Protein AF-A0A2D6EZR9-F1 (afdb_monomer)

pLDDT: mean 86.93, std 13.28, range [31.3, 97.56]

Nearest PDB structures (foldseek):
  2f2e-assembly1_A  TM=7.290E-01  e=7.203E-02  Pseudomonas aeruginosa
  4gcv-assembly1_A  TM=7.823E-01  e=3.981E-01  Pseudomonas aeruginosa PAO1
  2yr2-assembly1_A  TM=4.778E-01  e=4.074E-02  Sulfurisphaera tokodaii
  5hli-assembly1_A  TM=5.247E-01  e=1.090E-01  Staphylococcus epidermidis
  6fi9-assembly1_A  TM=4.609E-01  e=1.341E-01  Lactococcus cremoris subsp. cremoris MG1363

Sequence (270 aa):
MVRRKKRTGKIQVRSHGKKFPTDPRLRLDKLILALNTEPKQLLTLACADKDTWRSGSDLLHEWNNLEVNWTPRTTTLNNYCIHSLMPNGLARGQSILFDGTKELVKRFKLSNEGHHYGRFAAALMLNYCVENQKSLYEIFGSSSSNNDSCAPLTRLQILELRALGITSTKQLISGLNLNIRSIWSNRLALRSSGIIKYEPKVGGKAPIVEITSSGKSFLENLISPLIQLCTGSVEDITKSTYTKFQDRPTLRKYAKEATRLYQNVSKRIK

Radius of gyration: 19.91 Å; Cα contacts (8 Å, |Δi|>4): 432; chains: 1; bounding box: 50×42×60 Å

Structure (mmCIF, N/CA/C/O backbone):
data_AF-A0A2D6EZR9-F1
#
_entry.id   AF-A0A2D6EZR9-F1
#
loop_
_atom_site.group_PDB
_atom_site.id
_atom_site.type_symbol
_atom_site.label_atom_id
_atom_site.label_alt_id
_atom_site.label_comp_id
_atom_site.label_asym_id
_atom_site.label_entity_id
_atom_site.label_seq_id
_atom_site.pdbx_PDB_ins_code
_atom_site.Cartn_x
_atom_site.Cartn_y
_atom_site.Cartn_z
_atom_site.occupancy
_atom_site.B_iso_or_equiv
_atom_site.auth_seq_id
_atom_site.auth_comp_id
_atom_site.auth_asym_id
_atom_site.auth_atom_id
_atom_site.pdbx_PDB_model_num
ATOM 1 N N . MET A 1 1 ? 10.113 -20.538 -26.799 1.00 36.38 1 MET A N 1
ATOM 2 C CA . MET A 1 1 ? 10.835 -19.483 -26.048 1.00 36.38 1 MET A CA 1
ATOM 3 C C . MET A 1 1 ? 11.192 -18.354 -27.019 1.00 36.38 1 MET A C 1
ATOM 5 O O . MET A 1 1 ? 12.152 -18.479 -27.766 1.00 36.38 1 MET A O 1
ATOM 9 N N . VAL A 1 2 ? 10.378 -17.296 -27.115 1.00 31.30 2 VAL A N 1
ATOM 10 C CA . VAL A 1 2 ? 10.628 -16.201 -28.074 1.00 31.30 2 VAL A CA 1
ATOM 11 C C . VAL A 1 2 ? 11.691 -15.270 -27.489 1.00 31.30 2 VAL A C 1
ATOM 13 O O . VAL A 1 2 ? 11.430 -14.550 -26.526 1.00 31.30 2 VAL A O 1
ATOM 16 N N . ARG A 1 3 ? 12.905 -15.286 -28.054 1.00 31.50 3 ARG A N 1
ATOM 17 C CA . ARG A 1 3 ? 13.964 -14.317 -27.732 1.00 31.50 3 ARG A CA 1
ATOM 18 C C . ARG A 1 3 ? 13.469 -12.911 -28.095 1.00 31.50 3 ARG A C 1
ATOM 20 O O . ARG A 1 3 ? 13.476 -12.531 -29.264 1.00 31.50 3 ARG A O 1
ATOM 27 N N . ARG A 1 4 ? 13.049 -12.116 -27.105 1.00 45.34 4 ARG A N 1
ATOM 28 C CA . ARG A 1 4 ? 12.843 -10.668 -27.284 1.00 45.34 4 ARG A CA 1
ATOM 29 C C . ARG A 1 4 ? 14.179 -10.058 -27.731 1.00 45.34 4 ARG A C 1
ATOM 31 O O . ARG A 1 4 ? 15.108 -9.980 -26.930 1.00 45.34 4 ARG A O 1
ATOM 38 N N . LYS A 1 5 ? 14.292 -9.647 -29.003 1.00 51.22 5 LYS A N 1
ATOM 39 C CA . LYS A 1 5 ? 15.435 -8.857 -29.500 1.00 51.22 5 LYS A CA 1
ATOM 40 C C . LYS A 1 5 ? 15.650 -7.672 -28.548 1.00 51.22 5 LYS A C 1
ATOM 42 O O . LYS A 1 5 ? 14.701 -6.935 -28.271 1.00 51.22 5 LYS A O 1
ATOM 47 N N . LYS A 1 6 ? 16.876 -7.493 -28.037 1.00 52.47 6 LYS A N 1
ATOM 48 C CA . LYS A 1 6 ? 17.265 -6.307 -27.258 1.00 52.47 6 LYS A CA 1
ATOM 49 C C . LYS A 1 6 ? 17.120 -5.083 -28.167 1.00 52.47 6 LYS A C 1
ATOM 51 O O . LYS A 1 6 ? 18.006 -4.799 -28.961 1.00 52.47 6 LYS A O 1
ATOM 56 N N . ARG A 1 7 ? 15.979 -4.396 -28.094 1.00 62.00 7 ARG A N 1
ATOM 57 C CA . ARG A 1 7 ? 15.785 -3.106 -28.762 1.00 62.00 7 ARG A CA 1
ATOM 58 C C . ARG A 1 7 ? 16.662 -2.068 -28.063 1.00 62.00 7 ARG A C 1
ATOM 60 O O . ARG A 1 7 ? 16.504 -1.851 -26.859 1.00 62.00 7 ARG A O 1
ATOM 67 N N . THR A 1 8 ? 17.576 -1.463 -28.809 1.00 68.69 8 THR A N 1
ATOM 68 C CA . THR A 1 8 ? 18.319 -0.271 -28.396 1.00 68.69 8 THR A CA 1
ATOM 69 C C . THR A 1 8 ? 17.405 0.946 -28.505 1.00 68.69 8 THR A C 1
ATOM 71 O O . THR A 1 8 ? 16.513 1.010 -29.351 1.00 68.69 8 THR A O 1
ATOM 74 N N . GLY A 1 9 ? 17.540 1.875 -27.567 1.00 77.38 9 GLY A N 1
ATOM 75 C CA . GLY A 1 9 ? 16.746 3.094 -27.540 1.00 77.38 9 GLY A CA 1
ATOM 76 C C . GLY A 1 9 ? 17.434 4.151 -26.694 1.00 77.38 9 GLY A C 1
ATOM 77 O O . GLY A 1 9 ? 18.184 3.824 -25.769 1.00 77.38 9 GLY A O 1
ATOM 78 N N . LYS A 1 10 ? 17.185 5.419 -27.011 1.00 81.44 10 LYS A N 1
ATOM 79 C CA . LYS A 1 10 ? 17.776 6.565 -26.315 1.00 81.44 10 LYS A CA 1
ATOM 80 C C . LYS A 1 10 ? 16.873 6.996 -25.162 1.00 81.44 10 LYS A C 1
ATOM 82 O O . LYS A 1 10 ? 15.658 7.126 -25.324 1.00 81.44 10 LYS A O 1
ATOM 87 N N . ILE A 1 11 ? 17.462 7.215 -23.985 1.00 86.06 11 ILE A N 1
ATOM 88 C CA . ILE A 1 11 ? 16.745 7.793 -22.841 1.00 86.06 11 ILE A CA 1
ATOM 89 C C . ILE A 1 11 ? 16.484 9.263 -23.159 1.00 86.06 11 ILE A C 1
ATOM 91 O O . ILE A 1 11 ? 17.429 10.020 -23.342 1.00 86.06 11 ILE A O 1
ATOM 95 N N . GLN A 1 12 ? 15.213 9.649 -23.201 1.00 86.56 12 GLN A N 1
ATOM 96 C CA . GLN A 1 12 ? 14.801 11.024 -23.488 1.00 86.56 12 GLN A CA 1
ATOM 97 C C . GLN A 1 12 ? 14.494 11.796 -22.205 1.00 86.56 12 GLN A C 1
ATOM 99 O O . GLN A 1 12 ? 14.837 12.963 -22.074 1.00 86.56 12 GLN A O 1
ATOM 104 N N . VAL A 1 13 ? 13.875 11.134 -21.221 1.00 84.44 13 VAL A N 1
ATOM 105 C CA . VAL A 1 13 ? 13.487 11.767 -19.953 1.00 84.44 13 VAL A CA 1
ATOM 106 C C . VAL A 1 13 ? 13.840 10.847 -18.797 1.00 84.44 13 VAL A C 1
ATOM 108 O O . VAL A 1 13 ? 13.424 9.689 -18.780 1.00 84.44 13 VAL A O 1
ATOM 111 N N . ARG A 1 14 ? 14.565 11.367 -17.804 1.00 85.00 14 ARG A N 1
ATOM 112 C CA . ARG A 1 14 ? 14.757 10.715 -16.503 1.00 85.00 14 ARG A CA 1
ATOM 113 C C . ARG A 1 14 ? 13.831 11.366 -15.483 1.00 85.00 14 ARG A C 1
ATOM 115 O O . ARG A 1 14 ? 13.764 12.585 -15.397 1.00 85.00 14 ARG A O 1
ATOM 122 N N . SER A 1 15 ? 13.126 10.558 -14.701 1.00 85.44 15 SER A N 1
ATOM 123 C CA . SER A 1 15 ? 12.304 11.023 -13.588 1.00 85.44 15 SER A CA 1
ATOM 124 C C . SER A 1 15 ? 12.689 10.261 -12.329 1.00 85.44 15 SER A C 1
ATOM 126 O O . SER A 1 15 ? 12.420 9.069 -12.178 1.00 85.44 15 SER A O 1
ATOM 128 N N . HIS A 1 16 ? 13.335 10.953 -11.399 1.00 76.69 16 HIS A N 1
ATOM 129 C CA . HIS A 1 16 ? 13.825 10.339 -10.167 1.00 76.69 16 HIS A CA 1
ATOM 130 C C . HIS A 1 16 ? 12.724 10.093 -9.119 1.00 76.69 16 HIS A C 1
ATOM 132 O O . HIS A 1 16 ? 13.019 9.509 -8.080 1.00 76.69 16 HIS A O 1
ATOM 138 N N . GLY A 1 17 ? 11.471 10.480 -9.397 1.00 82.56 17 GLY A N 1
ATOM 139 C CA . GLY A 1 17 ? 10.413 10.537 -8.386 1.00 82.56 17 GLY A CA 1
ATOM 140 C C . GLY A 1 17 ? 10.670 11.648 -7.360 1.00 82.56 17 GLY A C 1
ATOM 141 O O . GLY A 1 17 ? 11.582 12.459 -7.527 1.00 82.56 17 GLY A O 1
ATOM 142 N N . LYS A 1 18 ? 9.860 11.704 -6.298 1.00 88.62 18 LYS A N 1
ATOM 143 C CA . LYS A 1 18 ? 10.164 12.551 -5.131 1.00 88.62 18 LYS A CA 1
ATOM 144 C C . LYS A 1 18 ? 11.164 11.838 -4.218 1.00 88.62 18 LYS A C 1
ATOM 146 O O . LYS A 1 18 ? 11.231 10.613 -4.204 1.00 88.62 18 LYS A O 1
ATOM 151 N N . LYS A 1 19 ? 11.923 12.598 -3.428 1.00 92.75 19 LYS A N 1
ATOM 152 C CA . LYS A 1 19 ? 12.824 12.032 -2.416 1.00 92.75 19 LYS A CA 1
ATOM 153 C C . LYS A 1 19 ? 12.007 11.327 -1.325 1.00 92.75 19 LYS A C 1
ATOM 155 O O . LYS A 1 19 ? 11.025 11.888 -0.838 1.00 92.75 19 LYS A O 1
ATOM 160 N N . PHE A 1 20 ? 12.410 10.116 -0.948 1.00 93.75 20 PHE A N 1
ATOM 161 C CA . PHE A 1 20 ? 11.846 9.429 0.212 1.00 93.75 20 PHE A CA 1
ATOM 162 C C . PHE A 1 20 ? 12.340 10.116 1.501 1.00 93.75 20 PHE A C 1
ATOM 164 O O . PHE A 1 20 ? 13.525 10.453 1.581 1.00 93.75 20 PHE A O 1
ATOM 171 N N . PRO A 1 21 ? 11.466 10.390 2.482 1.00 94.06 21 PRO A N 1
ATOM 172 C CA . PRO A 1 21 ? 11.842 11.150 3.669 1.00 94.06 21 PRO A CA 1
ATOM 173 C C . PRO A 1 21 ? 12.781 10.369 4.599 1.00 94.06 21 PRO A C 1
ATOM 175 O O . PRO A 1 21 ? 12.824 9.137 4.606 1.00 94.06 21 PRO A O 1
ATOM 178 N N . THR A 1 22 ? 13.539 11.109 5.405 1.00 92.06 22 THR A N 1
ATOM 179 C CA . THR A 1 22 ? 14.384 10.561 6.476 1.00 92.06 22 THR A CA 1
ATOM 180 C C . THR A 1 22 ? 13.628 10.423 7.792 1.00 92.06 22 THR A C 1
ATOM 182 O O . THR A 1 22 ? 13.873 9.467 8.520 1.00 92.06 22 THR A O 1
ATOM 185 N N . ASP A 1 23 ? 12.694 11.336 8.066 1.00 94.81 23 ASP A N 1
ATOM 186 C CA . ASP A 1 23 ? 11.844 11.307 9.256 1.00 94.81 23 ASP A CA 1
ATOM 187 C C . ASP A 1 23 ? 10.954 10.042 9.288 1.00 94.81 23 ASP A C 1
ATOM 189 O O . ASP A 1 23 ? 10.231 9.792 8.314 1.00 94.81 23 ASP A O 1
ATOM 193 N N . PRO A 1 24 ? 10.976 9.239 10.374 1.00 93.50 24 PRO A N 1
ATOM 194 C CA . PRO A 1 24 ? 10.211 7.997 10.467 1.00 93.50 24 PRO A CA 1
ATOM 195 C C . PRO A 1 24 ? 8.705 8.169 10.281 1.00 93.50 24 PRO A C 1
ATOM 197 O O . PRO A 1 24 ? 8.074 7.330 9.633 1.00 93.50 24 PRO A O 1
ATOM 200 N N . ARG A 1 25 ? 8.112 9.253 10.796 1.00 93.81 25 ARG A N 1
ATOM 201 C CA . ARG A 1 25 ? 6.671 9.462 10.647 1.00 93.81 25 ARG A CA 1
ATOM 202 C C . ARG A 1 25 ? 6.314 9.752 9.196 1.00 93.81 25 ARG A C 1
ATOM 204 O O . ARG A 1 25 ? 5.413 9.124 8.643 1.00 93.81 25 ARG A O 1
ATOM 211 N N . LEU A 1 26 ? 7.062 10.638 8.546 1.00 94.81 26 LEU A N 1
ATOM 212 C CA . LEU A 1 26 ? 6.861 10.928 7.132 1.00 94.81 26 LEU A CA 1
ATOM 213 C C . LEU A 1 26 ? 7.097 9.688 6.261 1.00 94.81 26 LEU A C 1
ATOM 215 O O . LEU A 1 26 ? 6.414 9.525 5.250 1.00 94.81 26 LEU A O 1
ATOM 219 N N . ARG A 1 27 ? 8.021 8.789 6.631 1.00 95.19 27 ARG A N 1
ATOM 220 C CA . ARG A 1 27 ? 8.201 7.500 5.937 1.00 95.19 27 ARG A CA 1
ATOM 221 C C . ARG A 1 27 ? 6.942 6.644 6.010 1.00 95.19 27 ARG A C 1
ATOM 223 O O . ARG A 1 27 ? 6.507 6.157 4.966 1.00 95.19 27 ARG A O 1
ATOM 230 N N . LEU A 1 28 ? 6.345 6.504 7.196 1.00 96.00 28 LEU A N 1
ATOM 231 C CA . LEU A 1 28 ? 5.093 5.765 7.374 1.00 96.00 28 LEU A CA 1
ATOM 232 C C . LEU A 1 28 ? 3.998 6.338 6.472 1.00 96.00 28 LEU A C 1
ATOM 234 O O . LEU A 1 28 ? 3.363 5.591 5.726 1.00 96.00 28 LEU A O 1
ATOM 238 N N . ASP A 1 29 ? 3.839 7.663 6.469 1.00 95.12 29 ASP A N 1
ATOM 239 C CA . ASP A 1 29 ? 2.844 8.333 5.635 1.00 95.12 29 ASP A CA 1
ATOM 240 C C . ASP A 1 29 ? 3.064 8.018 4.145 1.00 95.12 29 ASP A C 1
ATOM 242 O O . ASP A 1 29 ? 2.125 7.667 3.426 1.00 95.12 29 ASP A O 1
ATOM 246 N N . LYS A 1 30 ? 4.316 8.076 3.662 1.00 95.25 30 LYS A N 1
ATOM 247 C CA . LYS A 1 30 ? 4.648 7.724 2.270 1.00 95.25 30 LYS A CA 1
ATOM 248 C C . LYS A 1 30 ? 4.352 6.264 1.946 1.00 95.25 30 LYS A C 1
ATOM 250 O O . LYS A 1 30 ? 3.845 5.996 0.855 1.00 95.25 30 LYS A O 1
ATOM 255 N N . LEU A 1 31 ? 4.628 5.337 2.861 1.00 96.69 31 LEU A N 1
ATOM 256 C CA . LEU A 1 31 ? 4.321 3.918 2.668 1.00 96.69 31 LEU A CA 1
ATOM 257 C C . LEU A 1 31 ? 2.812 3.682 2.589 1.00 96.69 31 LEU A C 1
ATOM 259 O O . LEU A 1 31 ? 2.355 3.033 1.650 1.00 96.69 31 LEU A O 1
ATOM 263 N N . ILE A 1 32 ? 2.033 4.264 3.503 1.00 96.19 32 ILE A N 1
ATOM 264 C CA . ILE A 1 32 ? 0.571 4.142 3.505 1.00 96.19 32 ILE A CA 1
ATOM 265 C C . ILE A 1 32 ? -0.012 4.701 2.210 1.00 96.19 32 ILE A C 1
ATOM 267 O O . ILE A 1 32 ? -0.768 4.013 1.533 1.00 96.19 32 ILE A O 1
ATOM 271 N N . LEU A 1 33 ? 0.382 5.908 1.801 1.00 94.00 33 LEU A N 1
ATOM 272 C CA . LEU A 1 33 ? -0.107 6.513 0.559 1.00 94.00 33 LEU A CA 1
ATOM 273 C C . LEU A 1 33 ? 0.233 5.691 -0.689 1.00 94.00 33 LEU A C 1
ATOM 275 O O . LEU A 1 33 ? -0.559 5.618 -1.634 1.00 94.00 33 LEU A O 1
ATOM 279 N N . ALA A 1 34 ? 1.424 5.099 -0.713 1.00 95.56 34 ALA A N 1
ATOM 280 C CA . ALA A 1 34 ? 1.904 4.352 -1.861 1.00 95.56 34 ALA A CA 1
ATOM 281 C C . ALA A 1 34 ? 1.324 2.934 -1.946 1.00 95.56 34 ALA A C 1
ATOM 283 O O . ALA A 1 34 ? 1.190 2.416 -3.053 1.00 95.56 34 ALA A O 1
ATOM 284 N N . LEU A 1 35 ? 0.985 2.318 -0.810 1.00 96.69 35 LEU A N 1
ATOM 285 C CA . LEU A 1 35 ? 0.688 0.885 -0.691 1.00 96.69 35 LEU A CA 1
ATOM 286 C C . LEU A 1 35 ? -0.694 0.590 -0.083 1.00 96.69 35 LEU A C 1
ATOM 288 O O . LEU A 1 35 ? -0.984 -0.555 0.250 1.00 96.69 35 LEU A O 1
ATOM 292 N N . ASN A 1 36 ? -1.585 1.580 0.005 1.00 94.06 36 ASN A N 1
ATOM 293 C CA . ASN A 1 36 ? -2.937 1.465 0.580 1.00 94.06 36 ASN A CA 1
ATOM 294 C C . ASN A 1 36 ? -3.893 0.460 -0.097 1.00 94.06 36 ASN A C 1
ATOM 296 O O . ASN A 1 36 ? -5.055 0.377 0.292 1.00 94.06 36 ASN A O 1
ATOM 300 N N . THR A 1 37 ? -3.455 -0.266 -1.125 1.00 95.06 37 THR A N 1
ATOM 301 C CA . THR A 1 37 ? -4.268 -1.265 -1.830 1.00 95.06 37 THR A CA 1
ATOM 302 C C . THR A 1 37 ? -3.414 -2.459 -2.225 1.00 95.06 37 THR A C 1
ATOM 304 O O . THR A 1 37 ? -2.262 -2.286 -2.635 1.00 95.06 37 THR A O 1
ATOM 307 N N . GLU A 1 38 ? -4.021 -3.635 -2.233 1.00 96.69 38 GLU A N 1
ATOM 308 C CA . GLU A 1 38 ? -3.400 -4.918 -2.555 1.00 96.69 38 GLU A CA 1
ATOM 309 C C . GLU A 1 38 ? -2.716 -4.911 -3.931 1.00 96.69 38 GLU A C 1
ATOM 311 O O . GLU A 1 38 ? -1.575 -5.364 -4.025 1.00 96.69 38 GLU A O 1
ATOM 316 N N . PRO A 1 39 ? -3.288 -4.312 -4.999 1.00 96.25 39 PRO A N 1
ATOM 317 C CA . PRO A 1 39 ? -2.586 -4.248 -6.276 1.00 96.25 39 PRO A CA 1
ATOM 318 C C . PRO A 1 39 ? -1.293 -3.432 -6.257 1.00 96.25 39 PRO A C 1
ATOM 320 O O . PRO A 1 39 ? -0.326 -3.795 -6.926 1.00 96.25 39 PRO A O 1
ATOM 323 N N . LYS A 1 40 ? -1.233 -2.353 -5.469 1.00 96.94 40 LYS A N 1
ATOM 324 C CA . LYS A 1 40 ? 0.000 -1.565 -5.307 1.00 96.94 40 LYS A CA 1
ATOM 325 C C . LYS A 1 40 ? 1.050 -2.336 -4.499 1.00 96.94 40 LYS A C 1
ATOM 327 O O . LYS A 1 40 ? 2.241 -2.245 -4.804 1.00 96.94 40 LYS A O 1
ATOM 332 N N . GLN A 1 41 ? 0.609 -3.121 -3.513 1.00 97.56 41 GLN A N 1
ATOM 333 C CA . GLN A 1 41 ? 1.472 -4.003 -2.723 1.00 97.56 41 GLN A CA 1
ATOM 334 C C . GLN A 1 41 ? 2.085 -5.093 -3.609 1.00 97.56 41 GLN A C 1
ATOM 336 O O . GLN A 1 41 ? 3.305 -5.211 -3.659 1.00 97.56 41 GLN A O 1
ATOM 341 N N . LEU A 1 42 ? 1.271 -5.811 -4.392 1.00 97.31 42 LEU A N 1
ATOM 342 C CA . LEU A 1 42 ? 1.738 -6.845 -5.326 1.00 97.31 42 LEU A CA 1
ATOM 343 C C . LEU A 1 42 ? 2.655 -6.283 -6.419 1.00 97.31 42 LEU A C 1
ATOM 345 O O . LEU A 1 42 ? 3.691 -6.879 -6.727 1.00 97.31 42 LEU A O 1
ATOM 349 N N . LEU A 1 43 ? 2.326 -5.106 -6.963 1.00 97.25 43 LEU A N 1
ATOM 350 C CA . LEU A 1 43 ? 3.190 -4.401 -7.910 1.00 97.25 43 LEU A CA 1
ATOM 351 C C . LEU A 1 43 ? 4.579 -4.150 -7.308 1.00 97.25 43 LEU A C 1
ATOM 353 O O . LEU A 1 43 ? 5.583 -4.416 -7.960 1.00 97.25 43 LEU A O 1
ATOM 357 N N . THR A 1 44 ? 4.635 -3.670 -6.066 1.00 96.94 44 THR A N 1
ATOM 358 C CA . THR A 1 44 ? 5.891 -3.336 -5.376 1.00 96.94 44 THR A CA 1
ATOM 359 C C . THR A 1 44 ? 6.669 -4.580 -4.956 1.00 96.94 44 THR A C 1
ATOM 361 O O . THR A 1 44 ? 7.893 -4.600 -5.047 1.00 96.94 44 THR A O 1
ATOM 364 N N . LEU A 1 45 ? 5.973 -5.620 -4.497 1.00 94.75 45 LEU A N 1
ATOM 365 C CA . LEU A 1 45 ? 6.580 -6.826 -3.946 1.00 94.75 45 LEU A CA 1
ATOM 366 C C . LEU A 1 45 ? 7.140 -7.755 -5.032 1.00 94.75 45 LEU A C 1
ATOM 368 O O . LEU A 1 45 ? 8.227 -8.313 -4.844 1.00 94.75 45 LEU A O 1
ATOM 372 N N . ALA A 1 46 ? 6.404 -7.910 -6.140 1.00 92.06 46 ALA A N 1
ATOM 373 C CA . ALA A 1 46 ? 6.616 -8.988 -7.105 1.00 92.06 46 ALA A CA 1
ATOM 374 C C . ALA A 1 46 ? 6.799 -8.544 -8.566 1.00 92.06 46 ALA A C 1
ATOM 376 O O . ALA A 1 46 ? 7.412 -9.273 -9.340 1.00 92.06 46 ALA A O 1
ATOM 377 N N . CYS A 1 47 ? 6.279 -7.379 -8.968 1.00 90.62 47 CYS A N 1
ATOM 378 C CA . CYS A 1 47 ? 6.302 -6.975 -10.381 1.00 90.62 47 CYS A CA 1
ATOM 379 C C . CYS A 1 47 ? 7.411 -5.964 -10.694 1.00 90.62 47 CYS A C 1
ATOM 381 O O . CYS A 1 47 ? 8.046 -6.041 -11.744 1.00 90.62 47 CYS A O 1
ATOM 383 N N . ALA A 1 48 ? 7.633 -4.992 -9.810 1.00 89.88 48 ALA A N 1
ATOM 384 C CA . ALA A 1 48 ? 8.692 -4.003 -9.936 1.00 89.88 48 ALA A CA 1
ATOM 385 C C . ALA A 1 48 ? 9.994 -4.525 -9.316 1.00 89.88 48 ALA A C 1
ATOM 387 O O . ALA A 1 48 ? 9.990 -5.157 -8.265 1.00 89.88 48 ALA A O 1
ATOM 388 N N . ASP A 1 49 ? 11.117 -4.224 -9.965 1.00 89.88 49 ASP A N 1
ATOM 389 C CA . ASP A 1 49 ? 12.449 -4.652 -9.539 1.00 89.88 49 ASP A CA 1
ATOM 390 C C . ASP A 1 49 ? 13.369 -3.437 -9.341 1.00 89.88 49 ASP A C 1
ATOM 392 O O . ASP A 1 49 ? 13.096 -2.369 -9.889 1.00 89.88 49 ASP A O 1
ATOM 396 N N . LYS A 1 50 ? 14.432 -3.561 -8.538 1.00 92.19 50 LYS A N 1
ATOM 397 C CA . LYS A 1 50 ? 15.386 -2.463 -8.273 1.00 92.19 50 LYS A CA 1
ATOM 398 C C . LYS A 1 50 ? 16.408 -2.287 -9.401 1.00 92.19 50 LYS A C 1
ATOM 400 O O . LYS A 1 50 ? 16.837 -1.161 -9.699 1.00 92.19 50 LYS A O 1
ATOM 405 N N . ASP A 1 51 ? 16.777 -3.385 -10.044 1.00 91.12 51 ASP A N 1
ATOM 406 C CA . ASP A 1 51 ? 17.911 -3.452 -10.961 1.00 91.12 51 ASP A CA 1
ATOM 407 C C . ASP A 1 51 ? 17.447 -3.427 -12.420 1.00 91.12 51 ASP A C 1
ATOM 409 O O . ASP A 1 51 ? 18.141 -2.910 -13.297 1.00 91.12 51 ASP A O 1
ATOM 413 N N . THR A 1 52 ? 16.206 -3.849 -12.668 1.00 92.88 52 THR A N 1
ATOM 414 C CA . THR A 1 52 ? 15.625 -3.939 -14.008 1.00 92.88 52 THR A CA 1
ATOM 415 C C . THR A 1 52 ? 14.574 -2.860 -14.270 1.00 92.88 52 THR A C 1
ATOM 417 O O . THR A 1 52 ? 13.551 -2.772 -13.593 1.00 92.88 52 THR A O 1
ATOM 420 N N . TRP A 1 53 ? 14.780 -2.067 -15.326 1.00 93.88 53 TRP A N 1
ATOM 421 C CA . TRP A 1 53 ? 13.769 -1.143 -15.849 1.00 93.88 53 TRP A CA 1
ATOM 422 C C . TRP A 1 53 ? 12.669 -1.893 -16.606 1.00 93.88 53 TRP A C 1
ATOM 424 O O . TRP A 1 53 ? 12.934 -2.506 -17.639 1.00 93.88 53 TRP A O 1
ATOM 434 N N . ARG A 1 54 ? 11.425 -1.771 -16.146 1.00 94.56 54 ARG A N 1
ATOM 435 C CA . ARG A 1 54 ? 10.256 -2.485 -16.672 1.00 94.56 54 ARG A CA 1
ATOM 436 C C . ARG A 1 54 ? 9.255 -1.523 -17.298 1.00 94.56 54 ARG A C 1
ATOM 438 O O . ARG A 1 54 ? 8.881 -0.527 -16.687 1.00 94.56 54 ARG A O 1
ATOM 445 N N . SER A 1 55 ? 8.822 -1.796 -18.524 1.00 94.44 55 SER A N 1
ATOM 446 C CA . SER A 1 55 ? 7.667 -1.111 -19.117 1.00 94.44 55 SER A CA 1
ATOM 447 C C . SER A 1 55 ? 6.364 -1.581 -18.469 1.00 94.44 55 SER A C 1
ATOM 449 O O . SER A 1 55 ? 6.331 -2.620 -17.812 1.00 94.44 55 SER A O 1
ATOM 451 N N . GLY A 1 56 ? 5.261 -0.873 -18.705 1.00 93.69 56 GLY A N 1
ATOM 452 C CA . GLY A 1 56 ? 3.947 -1.326 -18.245 1.00 93.69 56 GLY A CA 1
ATOM 453 C C . GLY A 1 56 ? 3.562 -2.729 -18.746 1.00 93.69 56 GLY A C 1
ATOM 454 O O . GLY A 1 56 ? 2.907 -3.479 -18.026 1.00 93.69 56 GLY A O 1
ATOM 455 N N . SER A 1 57 ? 3.999 -3.118 -19.948 1.00 94.19 57 SER A N 1
ATOM 456 C CA . SER A 1 57 ? 3.801 -4.477 -20.473 1.00 94.19 57 SER A CA 1
ATOM 457 C C . SER A 1 57 ? 4.664 -5.514 -19.750 1.00 94.19 57 SER A C 1
ATOM 459 O O . SER A 1 57 ? 4.223 -6.644 -19.568 1.00 94.19 57 SER A O 1
ATOM 461 N N . ASP A 1 58 ? 5.870 -5.144 -19.311 1.00 95.88 58 ASP A N 1
ATOM 462 C CA . ASP A 1 58 ? 6.725 -6.026 -18.505 1.00 95.88 58 ASP A CA 1
ATOM 463 C C . ASP A 1 58 ? 6.148 -6.216 -17.100 1.00 95.88 58 ASP A C 1
ATOM 465 O O . ASP A 1 58 ? 6.148 -7.327 -16.583 1.00 95.88 58 ASP A O 1
ATOM 469 N N . LEU A 1 59 ? 5.607 -5.150 -16.502 1.00 96.81 59 LEU A N 1
ATOM 470 C CA . LEU A 1 59 ? 4.907 -5.225 -15.217 1.00 96.81 59 LEU A CA 1
ATOM 471 C C . LEU A 1 59 ? 3.657 -6.109 -15.313 1.00 96.81 59 LEU A C 1
ATOM 473 O O . LEU A 1 59 ? 3.414 -6.918 -14.425 1.00 96.81 59 LEU A O 1
ATOM 477 N N . LEU A 1 60 ? 2.890 -5.990 -16.403 1.00 96.00 60 LEU A N 1
ATOM 478 C CA . LEU A 1 60 ? 1.729 -6.846 -16.655 1.00 96.00 60 LEU A CA 1
ATOM 479 C C . LEU A 1 60 ? 2.127 -8.314 -16.851 1.00 96.00 60 LEU A C 1
ATOM 481 O O . LEU A 1 60 ? 1.423 -9.208 -16.394 1.00 96.00 60 LEU A O 1
ATOM 485 N N . HIS A 1 61 ? 3.256 -8.572 -17.514 1.00 96.06 61 HIS A N 1
ATOM 486 C CA . HIS A 1 61 ? 3.769 -9.929 -17.662 1.00 96.06 61 HIS A CA 1
ATOM 487 C C . HIS A 1 61 ? 4.088 -10.564 -16.301 1.00 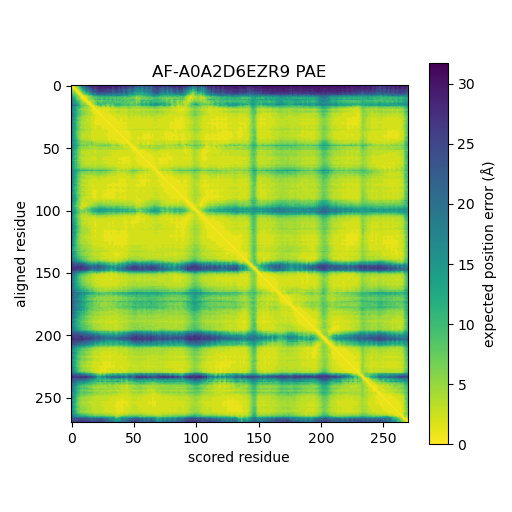96.06 61 HIS A C 1
ATOM 489 O O . HIS A 1 61 ? 3.623 -11.668 -16.034 1.00 96.06 61 HIS A O 1
ATOM 495 N N . GLU A 1 62 ? 4.798 -9.853 -15.417 1.00 95.38 62 GLU A N 1
ATOM 496 C CA . GLU A 1 62 ? 5.058 -10.358 -14.059 1.00 95.38 62 GLU A CA 1
ATOM 497 C C . GLU A 1 62 ? 3.782 -10.528 -13.242 1.00 95.38 62 GLU A C 1
ATOM 499 O O . GLU A 1 62 ? 3.640 -11.513 -12.523 1.00 95.38 62 GLU A O 1
ATOM 504 N N . TRP A 1 63 ? 2.825 -9.612 -13.395 1.00 95.62 63 TRP A N 1
ATOM 505 C CA . TRP A 1 63 ? 1.520 -9.743 -12.761 1.00 95.62 63 TRP A CA 1
ATOM 506 C C . TRP A 1 63 ? 0.825 -11.046 -13.172 1.00 95.62 63 TRP A C 1
ATOM 508 O O . TRP A 1 63 ? 0.318 -11.778 -12.327 1.00 95.62 63 TRP A O 1
ATOM 518 N N . ASN A 1 64 ? 0.831 -11.372 -14.465 1.00 94.75 64 ASN A N 1
ATOM 519 C CA . ASN A 1 64 ? 0.223 -12.603 -14.967 1.00 94.75 64 ASN A CA 1
ATOM 520 C C . ASN A 1 64 ? 0.945 -13.863 -14.456 1.00 94.75 64 ASN A C 1
ATOM 522 O O . ASN A 1 64 ? 0.295 -14.882 -14.235 1.00 94.75 64 ASN A O 1
ATOM 526 N N . ASN A 1 65 ? 2.252 -13.786 -14.178 1.00 94.25 65 ASN A N 1
ATOM 527 C CA . ASN A 1 65 ? 3.019 -14.886 -13.577 1.00 94.25 65 ASN A CA 1
ATOM 528 C C . ASN A 1 65 ? 2.612 -15.192 -12.115 1.00 94.25 65 ASN A C 1
ATOM 530 O O . ASN A 1 65 ? 2.990 -16.245 -11.582 1.00 94.25 65 ASN A O 1
ATOM 534 N N . LEU A 1 66 ? 1.839 -14.301 -11.474 1.00 93.94 66 LEU A N 1
ATOM 535 C CA . LEU A 1 66 ? 1.207 -14.538 -10.170 1.00 93.94 66 LEU A CA 1
ATOM 536 C C . LEU A 1 66 ? -0.026 -15.451 -10.260 1.00 93.94 66 LEU A C 1
ATOM 538 O O . LEU A 1 66 ? -0.506 -15.901 -9.222 1.00 93.94 66 LEU A O 1
ATOM 542 N N . GLU A 1 67 ? -0.529 -15.730 -11.470 1.00 93.25 67 GLU A N 1
ATOM 543 C CA . GLU A 1 67 ? -1.666 -16.632 -11.720 1.00 93.25 67 GLU A CA 1
ATOM 544 C C . GLU A 1 67 ? -2.935 -16.231 -10.945 1.00 93.25 67 GLU A C 1
ATOM 546 O O . GLU A 1 67 ? -3.669 -17.070 -10.423 1.00 93.25 67 GLU A O 1
ATOM 551 N N . VAL A 1 68 ? -3.185 -14.926 -10.830 1.00 91.38 68 VAL A N 1
ATOM 552 C CA . VAL A 1 68 ? -4.369 -14.377 -10.158 1.00 91.38 68 VAL A CA 1
ATOM 553 C C . VAL A 1 68 ? -5.553 -14.251 -11.120 1.00 91.38 68 VAL A C 1
ATOM 555 O O . VAL A 1 68 ? -5.381 -13.945 -12.296 1.00 91.38 68 VAL A O 1
ATOM 558 N N . ASN A 1 69 ? -6.778 -14.394 -10.606 1.00 85.06 69 ASN A N 1
ATOM 559 C CA . ASN A 1 69 ? -8.017 -14.327 -11.403 1.00 85.06 69 ASN A CA 1
ATOM 560 C C . ASN A 1 69 ? -8.419 -12.895 -11.813 1.00 85.06 69 ASN A C 1
ATOM 562 O O . ASN A 1 69 ? -9.501 -12.668 -12.358 1.00 85.06 69 ASN A O 1
ATOM 566 N N . TRP A 1 70 ? -7.576 -11.905 -11.519 1.00 91.00 70 TRP A N 1
ATOM 567 C CA . TRP A 1 70 ? -7.805 -10.510 -11.857 1.00 91.00 70 TRP A CA 1
ATOM 568 C C . TRP A 1 70 ? -6.568 -9.885 -12.480 1.00 91.00 70 TRP A C 1
ATOM 570 O O . TRP A 1 70 ? -5.503 -9.836 -11.865 1.00 91.00 70 TRP A O 1
ATOM 580 N N . THR A 1 71 ? -6.744 -9.324 -13.671 1.00 89.88 71 THR A N 1
ATOM 581 C CA . THR A 1 71 ? -5.659 -8.713 -14.433 1.00 89.88 71 THR A CA 1
ATOM 582 C C . THR A 1 71 ? -5.917 -7.213 -14.597 1.00 89.88 71 THR A C 1
ATOM 584 O O . THR A 1 71 ? -6.899 -6.827 -15.242 1.00 89.88 71 THR A O 1
ATOM 587 N N . PRO A 1 72 ? -5.069 -6.333 -14.031 1.00 91.62 72 PRO A N 1
ATOM 588 C CA . PRO A 1 72 ? -5.152 -4.902 -14.271 1.00 91.62 72 PRO A CA 1
ATOM 589 C C . PRO A 1 72 ? -4.742 -4.579 -15.709 1.00 91.62 72 PRO A C 1
ATOM 591 O O . PRO A 1 72 ? -3.975 -5.299 -16.348 1.00 91.62 72 PRO A O 1
ATOM 594 N N . ARG A 1 73 ? -5.201 -3.436 -16.220 1.00 93.00 73 ARG A N 1
ATOM 595 C CA . ARG A 1 73 ? -4.704 -2.916 -17.499 1.00 93.00 73 ARG A CA 1
ATOM 596 C C . ARG A 1 73 ? -3.275 -2.398 -17.325 1.00 93.00 73 ARG A C 1
ATOM 598 O O . ARG A 1 73 ? -2.914 -1.884 -16.266 1.00 93.00 73 ARG A O 1
ATOM 605 N N . THR A 1 74 ? -2.488 -2.416 -18.400 1.00 93.12 74 THR A N 1
ATOM 606 C CA . THR A 1 74 ? -1.154 -1.791 -18.426 1.00 93.12 74 THR A CA 1
ATOM 607 C C . THR A 1 74 ? -1.186 -0.323 -17.985 1.00 93.12 74 THR A C 1
ATOM 609 O O . THR A 1 74 ? -0.308 0.127 -17.252 1.00 93.12 74 THR A O 1
ATOM 612 N N . THR A 1 75 ? -2.224 0.420 -18.376 1.00 92.69 75 THR A N 1
ATOM 613 C CA . THR A 1 75 ? -2.427 1.813 -17.954 1.00 92.69 75 THR A CA 1
ATOM 614 C C . THR A 1 75 ? -2.627 1.941 -16.445 1.00 92.69 75 THR A C 1
ATOM 616 O O . THR A 1 75 ? -2.082 2.858 -15.841 1.00 92.69 75 THR A O 1
ATOM 619 N N . THR A 1 76 ? -3.324 0.997 -15.808 1.00 93.00 76 THR A N 1
ATOM 620 C CA . THR A 1 76 ? -3.504 0.960 -14.350 1.00 93.00 76 THR A CA 1
ATOM 621 C C . THR A 1 76 ? -2.171 0.779 -13.625 1.00 93.00 76 THR A C 1
ATOM 623 O O . THR A 1 76 ? -1.879 1.531 -12.699 1.00 93.00 76 THR A O 1
ATOM 626 N N . LEU A 1 77 ? -1.332 -0.162 -14.072 1.00 94.94 77 LEU A N 1
ATOM 627 C CA . LEU A 1 77 ? -0.006 -0.385 -13.481 1.00 94.94 77 LEU A CA 1
ATOM 628 C C . LEU A 1 77 ? 0.905 0.838 -13.654 1.00 94.94 77 LEU A C 1
ATOM 630 O O . LEU A 1 77 ? 1.532 1.281 -12.692 1.00 94.94 77 LEU A O 1
ATOM 634 N N . ASN A 1 78 ? 0.909 1.444 -14.847 1.00 94.12 78 ASN A N 1
ATOM 635 C CA . ASN A 1 78 ? 1.615 2.704 -15.086 1.00 94.12 78 ASN A CA 1
ATOM 636 C C . ASN A 1 78 ? 1.127 3.806 -14.136 1.00 94.12 78 ASN A C 1
ATOM 638 O O . ASN A 1 78 ? 1.941 4.531 -13.567 1.00 94.12 78 ASN A O 1
ATOM 642 N N . ASN A 1 79 ? -0.187 3.916 -13.932 1.00 93.94 79 ASN A N 1
ATOM 643 C CA . ASN A 1 79 ? -0.775 4.913 -13.045 1.00 93.94 79 ASN A CA 1
ATOM 644 C C . ASN A 1 79 ? -0.387 4.680 -11.581 1.00 93.94 79 ASN A C 1
ATOM 646 O O . ASN A 1 79 ? -0.106 5.647 -10.878 1.00 93.94 79 ASN A O 1
ATOM 650 N N . TYR A 1 80 ? -0.294 3.432 -11.116 1.00 95.31 80 TYR A N 1
ATOM 651 C CA . TYR A 1 80 ? 0.238 3.146 -9.780 1.00 95.31 80 TYR A CA 1
ATOM 652 C C . TYR A 1 80 ? 1.694 3.595 -9.639 1.00 95.31 80 TYR A C 1
ATOM 654 O O . TYR A 1 80 ? 2.045 4.219 -8.636 1.00 95.31 80 TYR A O 1
ATOM 662 N N . CYS A 1 81 ? 2.536 3.367 -10.650 1.00 95.81 81 CYS A N 1
ATOM 663 C CA . CYS A 1 81 ? 3.903 3.883 -10.634 1.00 95.81 81 CYS A CA 1
ATOM 664 C C . CYS A 1 81 ? 3.932 5.420 -10.608 1.00 95.81 81 CYS A C 1
ATOM 666 O O . CYS A 1 81 ? 4.577 6.001 -9.738 1.00 95.81 81 CYS A O 1
ATOM 668 N N . ILE A 1 82 ? 3.210 6.078 -11.519 1.00 93.88 82 ILE A N 1
ATOM 669 C CA . ILE A 1 82 ? 3.262 7.534 -11.732 1.00 93.88 82 ILE A CA 1
ATOM 670 C C . ILE A 1 82 ? 2.612 8.315 -10.587 1.00 93.88 82 ILE A C 1
ATOM 672 O O . ILE A 1 82 ? 3.143 9.342 -10.177 1.00 93.88 82 ILE A O 1
ATOM 676 N N . HIS A 1 83 ? 1.474 7.848 -10.075 1.00 92.69 83 HIS A N 1
ATOM 677 C CA . HIS A 1 83 ? 0.648 8.599 -9.126 1.00 92.69 83 HIS A CA 1
ATOM 678 C C . HIS A 1 83 ? 0.743 8.083 -7.689 1.00 92.69 83 HIS A C 1
ATOM 680 O O . HIS A 1 83 ? 0.205 8.713 -6.784 1.00 92.69 83 HIS A O 1
ATOM 686 N N . SER A 1 84 ? 1.397 6.944 -7.442 1.00 93.88 84 SER A N 1
ATOM 687 C CA . SER A 1 84 ? 1.566 6.411 -6.083 1.00 93.88 84 SER A CA 1
ATOM 688 C C . SER A 1 84 ? 3.022 6.120 -5.748 1.00 93.88 84 SER A C 1
ATOM 690 O O . SER A 1 84 ? 3.544 6.722 -4.818 1.00 93.88 84 SER A O 1
ATOM 692 N N . LEU A 1 85 ? 3.725 5.270 -6.495 1.00 96.31 85 LEU A N 1
ATOM 693 C CA . LEU A 1 85 ? 5.079 4.868 -6.092 1.00 96.31 85 LEU A CA 1
ATOM 694 C C . LEU A 1 85 ? 6.112 5.992 -6.279 1.00 96.31 85 LEU A C 1
ATOM 696 O O . LEU A 1 85 ? 6.875 6.284 -5.361 1.00 96.31 85 LEU A O 1
ATOM 700 N N . MET A 1 86 ? 6.129 6.663 -7.436 1.00 95.56 86 MET A N 1
ATOM 701 C CA . MET A 1 86 ? 7.097 7.730 -7.731 1.00 95.56 86 MET A CA 1
ATOM 702 C C . MET A 1 86 ? 6.908 8.990 -6.865 1.00 95.56 86 MET A C 1
ATOM 704 O O . MET A 1 86 ? 7.905 9.488 -6.336 1.00 95.56 86 MET A O 1
ATOM 708 N N . PRO A 1 87 ? 5.684 9.522 -6.653 1.00 94.62 87 PRO A N 1
ATOM 709 C CA . PRO A 1 87 ? 5.487 10.705 -5.811 1.00 94.62 87 PRO A CA 1
ATOM 710 C C . PRO A 1 87 ? 5.773 10.448 -4.331 1.00 94.62 87 PRO A C 1
ATOM 712 O O . PRO A 1 87 ? 6.000 11.393 -3.581 1.00 94.62 87 PRO A O 1
ATOM 715 N N . ASN A 1 88 ? 5.775 9.182 -3.912 1.00 95.25 88 ASN A N 1
ATOM 716 C CA . ASN A 1 88 ? 6.122 8.772 -2.558 1.00 95.25 88 ASN A CA 1
ATOM 717 C C . ASN A 1 88 ? 7.547 8.205 -2.460 1.00 95.25 88 ASN A C 1
ATOM 719 O O . ASN A 1 88 ? 7.889 7.631 -1.438 1.00 95.25 88 ASN A O 1
ATOM 723 N N . GLY A 1 89 ? 8.381 8.362 -3.496 1.00 95.44 89 GLY A N 1
ATOM 724 C CA . GLY A 1 89 ? 9.808 8.024 -3.469 1.00 95.44 89 GLY A CA 1
ATOM 725 C C . GLY A 1 89 ? 10.154 6.536 -3.486 1.00 95.44 89 GLY A C 1
ATOM 726 O O . GLY A 1 89 ? 11.308 6.183 -3.258 1.00 95.44 89 GLY A O 1
ATOM 727 N N . LEU A 1 90 ? 9.194 5.660 -3.794 1.00 96.94 90 LEU A N 1
ATOM 728 C CA . LEU A 1 90 ? 9.396 4.207 -3.858 1.00 96.94 90 LEU A CA 1
ATOM 729 C C . LEU A 1 90 ? 9.784 3.706 -5.259 1.00 96.94 90 LEU A C 1
ATOM 731 O O . LEU A 1 90 ? 10.238 2.575 -5.417 1.00 96.94 90 LEU A O 1
ATOM 735 N N . ALA A 1 91 ? 9.615 4.524 -6.297 1.00 97.00 91 ALA A N 1
ATOM 736 C CA . ALA A 1 91 ? 9.960 4.150 -7.665 1.00 97.00 91 ALA A CA 1
ATOM 737 C C . ALA A 1 91 ? 10.606 5.301 -8.432 1.00 97.00 91 ALA A C 1
ATOM 739 O O . ALA A 1 91 ? 10.428 6.476 -8.112 1.00 97.00 91 ALA A O 1
ATOM 740 N N . ARG A 1 92 ? 11.331 4.937 -9.488 1.00 95.75 92 ARG A N 1
ATOM 741 C CA . ARG A 1 92 ? 11.915 5.843 -10.478 1.00 95.75 92 ARG A CA 1
ATOM 742 C C . ARG A 1 92 ? 11.317 5.537 -11.844 1.00 95.75 92 ARG A C 1
ATOM 744 O O . ARG A 1 92 ? 10.956 4.395 -12.125 1.00 95.75 92 ARG A O 1
ATOM 751 N N . GLY A 1 93 ? 11.235 6.556 -12.689 1.00 94.31 93 GLY A N 1
ATOM 752 C CA . GLY A 1 93 ? 10.729 6.470 -14.052 1.00 94.31 93 GLY A CA 1
ATOM 753 C C . GLY A 1 93 ? 11.760 6.946 -15.072 1.00 94.31 93 GLY A C 1
ATOM 754 O O . GLY A 1 93 ? 12.595 7.802 -14.790 1.00 94.31 93 GLY A O 1
ATOM 755 N N . GLN A 1 94 ? 11.685 6.421 -16.285 1.00 94.00 94 GLN A N 1
ATOM 756 C CA . GLN A 1 94 ? 12.362 6.993 -17.444 1.00 94.00 94 GLN A CA 1
ATOM 757 C C . GLN A 1 94 ? 11.528 6.772 -18.703 1.00 94.00 94 GLN A C 1
ATOM 759 O O . GLN A 1 94 ? 10.789 5.793 -18.792 1.00 94.00 94 GLN A O 1
ATOM 764 N N . SER A 1 95 ? 11.665 7.660 -19.679 1.00 91.69 95 SER A N 1
ATOM 765 C CA . SER A 1 95 ? 11.055 7.508 -21.000 1.00 91.69 95 SER A CA 1
ATOM 766 C C . SER A 1 95 ? 12.145 7.206 -22.017 1.00 91.69 95 SER A C 1
ATOM 768 O O . SER A 1 95 ? 13.132 7.941 -22.107 1.00 91.69 95 SER A O 1
ATOM 770 N N . ILE A 1 96 ? 11.974 6.114 -22.757 1.00 89.38 96 ILE A N 1
ATOM 771 C CA . ILE A 1 96 ? 12.904 5.663 -23.794 1.00 89.38 96 ILE A CA 1
ATOM 772 C C . ILE A 1 96 ? 12.221 5.804 -25.149 1.00 89.38 96 ILE A C 1
ATOM 774 O O . ILE A 1 96 ? 11.096 5.334 -25.318 1.00 89.38 96 ILE A O 1
ATOM 778 N N . LEU A 1 97 ? 12.918 6.413 -26.105 1.00 88.19 97 LEU A N 1
ATOM 779 C CA . LEU A 1 97 ? 12.553 6.371 -27.516 1.00 88.19 97 LEU A CA 1
ATOM 780 C C . LEU A 1 97 ? 13.330 5.229 -28.173 1.00 88.19 97 LEU A C 1
ATOM 782 O O . LEU A 1 97 ? 14.563 5.241 -28.149 1.00 88.19 97 LEU A O 1
ATOM 786 N N . PHE A 1 98 ? 12.633 4.228 -28.707 1.00 84.88 98 PHE A N 1
ATOM 787 C CA . PHE A 1 98 ? 13.288 3.137 -29.430 1.00 84.88 98 PHE A CA 1
ATOM 788 C C . PHE A 1 98 ? 13.595 3.543 -30.864 1.00 84.88 98 PHE A C 1
ATOM 790 O O . PHE A 1 98 ? 12.812 4.261 -31.492 1.00 84.88 98 PHE A O 1
ATOM 797 N N . ASP A 1 99 ? 14.707 3.032 -31.384 1.00 80.69 99 ASP A N 1
ATOM 798 C CA . ASP A 1 99 ? 15.107 3.267 -32.766 1.00 80.69 99 ASP A CA 1
ATOM 799 C C . ASP A 1 99 ? 13.993 2.792 -33.720 1.00 80.69 99 ASP A C 1
ATOM 801 O O . ASP A 1 99 ? 13.446 1.696 -33.568 1.00 80.69 99 ASP A O 1
ATOM 805 N N . GLY A 1 100 ? 13.606 3.649 -34.670 1.00 79.31 100 GLY A N 1
ATOM 806 C CA . GLY A 1 100 ? 12.519 3.371 -35.618 1.00 79.31 100 GLY A CA 1
ATOM 807 C C . GLY A 1 100 ? 11.098 3.549 -35.066 1.00 79.31 100 GLY A C 1
ATOM 808 O O . GLY A 1 100 ? 10.138 3.202 -35.748 1.00 79.31 100 GLY A O 1
ATOM 809 N N . THR A 1 101 ? 10.932 4.096 -33.856 1.00 81.88 101 THR A N 1
ATOM 810 C CA . THR A 1 101 ? 9.616 4.439 -33.289 1.00 81.88 101 THR A CA 1
ATOM 811 C C . THR A 1 101 ? 9.502 5.936 -33.019 1.00 81.88 101 THR A C 1
ATOM 813 O O . THR A 1 101 ? 10.497 6.595 -32.728 1.00 81.88 101 THR A O 1
ATOM 816 N N . LYS A 1 102 ? 8.280 6.477 -33.096 1.00 81.50 102 LYS A N 1
ATOM 817 C CA . LYS A 1 102 ? 7.972 7.859 -32.678 1.00 81.50 102 LYS A CA 1
ATOM 818 C C . LYS A 1 102 ? 7.454 7.940 -31.237 1.00 81.50 102 LYS A C 1
ATOM 820 O O . LYS A 1 102 ? 7.315 9.030 -30.693 1.00 81.50 102 LYS A O 1
ATOM 825 N N . GLU A 1 103 ? 7.160 6.798 -30.617 1.00 83.31 103 GLU A N 1
ATOM 826 C CA . GLU A 1 103 ? 6.508 6.736 -29.311 1.00 83.31 103 GLU A CA 1
ATOM 827 C C . GLU A 1 103 ? 7.507 6.585 -28.162 1.00 83.31 103 GLU A C 1
ATOM 829 O O . GLU A 1 103 ? 8.392 5.726 -28.168 1.00 83.31 103 GLU A O 1
ATOM 834 N N . LEU A 1 104 ? 7.312 7.397 -27.123 1.00 87.25 104 LEU A N 1
ATOM 835 C CA . LEU A 1 104 ? 8.047 7.282 -25.871 1.00 87.25 104 LEU A CA 1
ATOM 836 C C . LEU A 1 104 ? 7.469 6.161 -25.010 1.00 87.25 104 LEU A C 1
ATOM 838 O O . LEU A 1 104 ? 6.327 6.225 -24.554 1.00 87.25 104 LEU A O 1
ATOM 842 N N . VAL A 1 105 ? 8.300 5.175 -24.689 1.00 89.31 105 VAL A N 1
ATOM 843 C CA . VAL A 1 105 ? 7.927 4.095 -23.777 1.00 89.31 105 VAL A CA 1
ATOM 844 C C . VAL A 1 105 ? 8.397 4.428 -22.369 1.00 89.31 105 VAL A C 1
ATOM 846 O O . VAL A 1 105 ? 9.598 4.519 -22.096 1.00 89.31 105 VAL A O 1
ATOM 849 N N . LYS A 1 106 ? 7.439 4.566 -21.448 1.00 93.12 106 LYS A N 1
ATOM 850 C CA . LYS A 1 106 ? 7.720 4.724 -20.017 1.00 93.12 106 LYS A CA 1
ATOM 851 C C . LYS A 1 106 ? 8.194 3.401 -19.421 1.00 93.12 106 LYS A C 1
ATOM 853 O O . LYS A 1 106 ? 7.579 2.353 -19.631 1.00 93.12 106 LYS A O 1
ATOM 858 N N . ARG A 1 107 ? 9.274 3.462 -18.649 1.00 94.56 107 ARG A N 1
ATOM 859 C CA . ARG A 1 107 ? 9.810 2.357 -17.858 1.00 94.56 107 ARG A CA 1
ATOM 860 C C . ARG A 1 107 ? 9.990 2.772 -16.410 1.00 94.56 107 ARG A C 1
ATOM 862 O O . ARG A 1 107 ? 10.338 3.915 -16.127 1.00 94.56 107 ARG A O 1
ATOM 869 N N . PHE A 1 108 ? 9.811 1.814 -15.516 1.00 96.50 108 PHE A N 1
ATOM 870 C CA . PHE A 1 108 ? 9.839 2.002 -14.078 1.00 96.50 108 PHE A CA 1
ATOM 871 C C . PHE A 1 108 ? 10.750 0.977 -13.422 1.00 96.50 108 PHE A C 1
ATOM 873 O O . PHE A 1 108 ? 10.918 -0.132 -13.926 1.00 96.50 108 PHE A O 1
ATOM 880 N N . LYS A 1 109 ? 11.323 1.353 -12.288 1.00 96.25 109 LYS A N 1
ATOM 881 C CA . LYS A 1 109 ? 12.006 0.438 -11.376 1.00 96.25 109 LYS A CA 1
ATOM 882 C C . LYS A 1 109 ? 11.870 0.947 -9.947 1.00 96.25 109 LYS A C 1
ATOM 884 O O . LYS A 1 109 ? 11.574 2.129 -9.749 1.00 96.25 109 LYS A O 1
ATOM 889 N N . LEU A 1 110 ? 12.084 0.091 -8.958 1.00 97.00 110 LEU A N 1
ATOM 890 C CA . LEU A 1 110 ? 12.099 0.516 -7.561 1.00 97.00 110 LEU A CA 1
ATOM 891 C C . LEU A 1 110 ? 13.288 1.449 -7.294 1.00 97.00 110 LEU A C 1
ATOM 893 O O . LEU A 1 110 ? 14.367 1.307 -7.876 1.00 97.00 110 LEU A O 1
ATOM 897 N N . SER A 1 111 ? 13.087 2.425 -6.410 1.00 96.06 111 SER A N 1
ATOM 898 C CA . SER A 1 111 ? 14.197 3.161 -5.798 1.00 96.06 111 SER A CA 1
ATOM 899 C C . SER A 1 111 ? 14.920 2.275 -4.772 1.00 96.06 111 SER A C 1
ATOM 901 O O . SER A 1 111 ? 14.483 1.159 -4.475 1.00 96.06 111 SER A O 1
ATOM 903 N N . ASN A 1 112 ? 16.026 2.765 -4.201 1.00 93.75 112 ASN A N 1
ATOM 904 C CA . ASN A 1 112 ? 16.691 2.059 -3.102 1.00 93.75 112 ASN A CA 1
ATOM 905 C C . ASN A 1 112 ? 15.732 1.889 -1.919 1.00 93.75 112 ASN A C 1
ATOM 907 O O . ASN A 1 112 ? 15.675 0.822 -1.317 1.00 93.75 112 ASN A O 1
ATOM 911 N N . GLU A 1 113 ? 14.942 2.919 -1.647 1.00 94.31 113 GLU A N 1
ATOM 912 C CA . GLU A 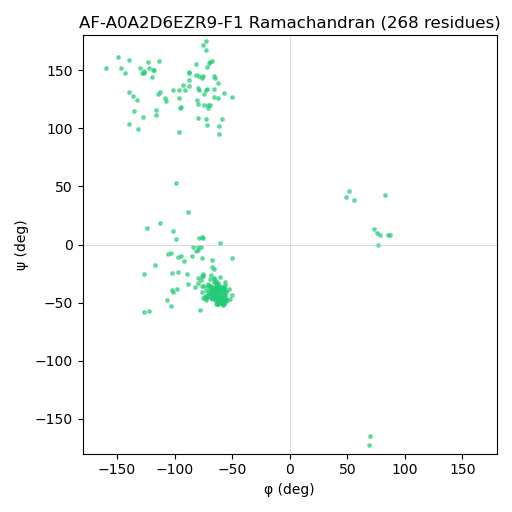1 113 ? 13.971 2.999 -0.568 1.00 94.31 113 GLU A CA 1
ATOM 913 C C . GLU A 1 113 ? 12.708 2.192 -0.882 1.00 94.31 113 GLU A C 1
ATOM 915 O O . GLU A 1 113 ? 12.167 1.528 -0.008 1.00 94.31 113 GLU A O 1
ATOM 920 N N . GLY A 1 114 ? 12.276 2.142 -2.144 1.00 95.06 114 GLY A N 1
ATOM 921 C CA . GLY A 1 114 ? 11.239 1.210 -2.590 1.00 95.06 114 GLY A CA 1
ATOM 922 C C . GLY A 1 114 ? 11.634 -0.244 -2.374 1.00 95.06 114 GLY A C 1
ATOM 923 O O . GLY A 1 114 ? 10.812 -1.055 -1.957 1.00 95.06 114 GLY A O 1
ATOM 924 N N . HIS A 1 115 ? 12.906 -0.565 -2.601 1.00 92.94 115 HIS A N 1
ATOM 925 C CA . HIS A 1 115 ? 13.436 -1.895 -2.340 1.00 92.94 115 HIS A CA 1
ATOM 926 C C . HIS A 1 115 ? 13.567 -2.198 -0.836 1.00 92.94 115 HIS A C 1
ATOM 928 O O . HIS A 1 115 ? 13.151 -3.272 -0.416 1.00 92.94 115 HIS A O 1
ATOM 934 N N . HIS A 1 116 ? 14.098 -1.266 -0.033 1.00 90.31 116 HIS A N 1
ATOM 935 C CA . HIS A 1 116 ? 14.370 -1.479 1.401 1.00 90.31 116 HIS A CA 1
ATOM 936 C C . HIS A 1 116 ? 13.159 -1.280 2.318 1.00 90.31 116 HIS 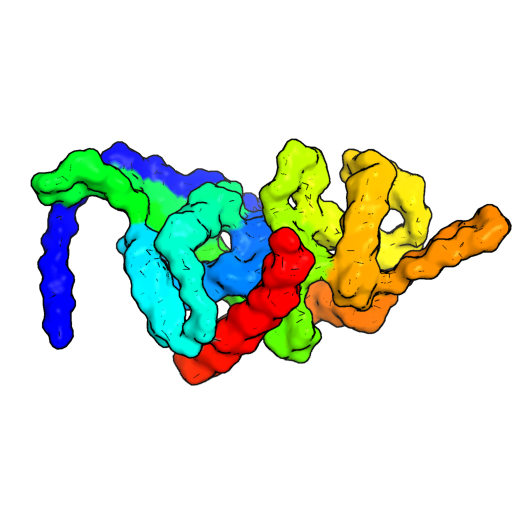A C 1
ATOM 938 O O . HIS A 1 116 ? 13.017 -1.998 3.295 1.00 90.31 116 HIS A O 1
ATOM 944 N N . TYR A 1 117 ? 12.281 -0.324 2.026 1.00 93.12 117 TYR A N 1
ATOM 945 C CA . TYR A 1 117 ? 11.082 -0.049 2.823 1.00 93.12 117 TYR A CA 1
ATOM 946 C C . TYR A 1 117 ? 9.829 -0.531 2.101 1.00 93.12 117 TYR A C 1
ATOM 948 O O . TYR A 1 117 ? 9.004 -1.231 2.681 1.00 93.12 117 TYR A O 1
ATOM 956 N N . GLY A 1 118 ? 9.695 -0.197 0.814 1.00 95.31 118 GLY A N 1
ATOM 957 C CA . GLY A 1 118 ? 8.482 -0.479 0.044 1.00 95.31 118 GLY A CA 1
ATOM 958 C C . GLY A 1 118 ? 8.129 -1.967 -0.025 1.00 95.31 118 GLY A C 1
ATOM 959 O O . GLY A 1 118 ? 6.977 -2.324 0.202 1.00 95.31 118 GLY A O 1
ATOM 960 N N . ARG A 1 119 ? 9.101 -2.852 -0.286 1.00 94.56 119 ARG A N 1
ATOM 961 C CA . ARG A 1 119 ? 8.856 -4.306 -0.375 1.00 94.56 119 ARG A CA 1
ATOM 962 C C . ARG A 1 119 ? 8.478 -4.930 0.965 1.00 94.56 119 ARG A C 1
ATOM 964 O O . ARG A 1 119 ? 7.547 -5.728 1.016 1.00 94.56 119 ARG A O 1
ATOM 971 N N . PHE A 1 120 ? 9.159 -4.547 2.041 1.00 94.25 120 PHE A N 1
ATOM 972 C CA . PHE A 1 120 ? 8.874 -5.054 3.384 1.00 94.25 120 PHE A CA 1
ATOM 973 C C . PHE A 1 120 ? 7.521 -4.552 3.892 1.00 94.25 120 PHE A C 1
ATOM 975 O O . PHE A 1 120 ? 6.732 -5.333 4.417 1.00 94.25 120 PHE A O 1
ATOM 982 N N . ALA A 1 121 ? 7.202 -3.278 3.652 1.00 96.00 121 ALA A N 1
ATOM 983 C CA . ALA A 1 121 ? 5.887 -2.725 3.949 1.00 96.00 121 ALA A CA 1
ATOM 984 C C . ALA A 1 121 ? 4.784 -3.406 3.129 1.00 96.00 121 ALA A C 1
ATOM 986 O O . ALA A 1 121 ? 3.743 -3.757 3.677 1.00 96.00 121 ALA A O 1
ATOM 987 N N . ALA A 1 122 ? 5.021 -3.648 1.834 1.00 97.12 122 ALA A N 1
ATOM 988 C CA . ALA A 1 122 ? 4.083 -4.370 0.982 1.00 97.12 122 ALA A CA 1
ATOM 989 C C . ALA A 1 122 ? 3.845 -5.800 1.486 1.00 97.12 122 ALA A C 1
ATOM 991 O O . ALA A 1 122 ? 2.699 -6.231 1.521 1.00 97.12 122 ALA A O 1
ATOM 992 N N . ALA A 1 123 ? 4.892 -6.506 1.920 1.00 96.00 123 ALA A N 1
ATOM 993 C CA . ALA A 1 123 ? 4.778 -7.835 2.516 1.00 96.00 123 ALA A CA 1
ATOM 994 C C . ALA A 1 123 ? 3.970 -7.825 3.825 1.00 96.00 123 ALA A C 1
ATOM 996 O O . ALA A 1 123 ? 3.054 -8.630 3.970 1.00 96.00 123 ALA A O 1
ATOM 997 N N . LEU A 1 124 ? 4.255 -6.897 4.749 1.00 95.50 124 LEU A N 1
ATOM 998 C CA . LEU A 1 124 ? 3.484 -6.736 5.990 1.00 95.50 124 LEU A CA 1
ATOM 999 C C . LEU A 1 124 ? 2.002 -6.475 5.713 1.00 95.50 124 LEU A C 1
ATOM 1001 O O . LEU A 1 124 ? 1.134 -7.138 6.274 1.00 95.50 124 LEU A O 1
ATOM 1005 N N . MET A 1 125 ? 1.721 -5.513 4.833 1.00 97.38 125 MET A N 1
ATOM 1006 C CA . MET A 1 125 ? 0.362 -5.121 4.469 1.00 97.38 125 MET A CA 1
ATOM 1007 C C . MET A 1 125 ? -0.395 -6.269 3.800 1.00 97.38 125 MET A C 1
ATOM 1009 O O . MET A 1 125 ? -1.528 -6.550 4.180 1.00 97.38 125 MET A O 1
ATOM 1013 N N . LEU A 1 126 ? 0.243 -6.966 2.857 1.00 96.69 126 LEU A N 1
ATOM 1014 C CA . LEU A 1 126 ? -0.352 -8.099 2.154 1.00 96.69 126 LEU A CA 1
ATOM 1015 C C . LEU A 1 126 ? -0.632 -9.267 3.107 1.00 96.69 126 LEU A C 1
ATOM 1017 O O . LEU A 1 126 ? -1.709 -9.860 3.047 1.00 96.69 126 LEU A O 1
ATOM 1021 N N . ASN A 1 127 ? 0.314 -9.570 4.003 1.00 96.44 127 ASN A N 1
ATOM 1022 C CA . ASN A 1 127 ? 0.133 -10.574 5.046 1.00 96.44 127 ASN A CA 1
ATOM 1023 C C . ASN A 1 127 ? -1.053 -10.203 5.939 1.00 96.44 127 ASN A C 1
ATOM 1025 O O . ASN A 1 127 ? -1.974 -10.997 6.091 1.00 96.44 127 ASN A O 1
ATOM 1029 N N . TYR A 1 128 ? -1.083 -8.970 6.452 1.00 96.06 128 TYR A N 1
ATOM 1030 C CA . TYR A 1 128 ? -2.186 -8.490 7.279 1.00 96.06 128 TYR A CA 1
ATOM 1031 C C . TYR A 1 128 ? -3.544 -8.639 6.578 1.00 96.06 128 TYR A C 1
ATOM 1033 O O . TYR A 1 128 ? -4.467 -9.176 7.192 1.00 96.06 128 TYR A O 1
ATOM 1041 N N . CYS A 1 129 ? -3.670 -8.221 5.309 1.00 95.69 129 CYS A N 1
ATOM 1042 C CA . CYS A 1 129 ? -4.925 -8.335 4.557 1.00 95.69 129 CYS A CA 1
ATOM 1043 C C . CYS A 1 129 ? -5.449 -9.771 4.519 1.00 95.69 129 CYS A C 1
ATOM 1045 O O . CYS A 1 129 ? -6.634 -10.012 4.753 1.00 95.69 129 CYS A O 1
ATOM 1047 N N . VAL A 1 130 ? -4.565 -10.714 4.189 1.00 96.38 130 VAL A N 1
ATOM 1048 C CA . VAL A 1 130 ? -4.924 -12.118 3.976 1.00 96.38 130 VAL A CA 1
ATOM 1049 C C . VAL A 1 130 ? -5.245 -12.810 5.298 1.00 96.38 130 VAL A C 1
ATOM 1051 O O . VAL A 1 130 ? -6.294 -13.446 5.395 1.00 96.38 130 VAL A O 1
ATOM 1054 N N . GLU A 1 131 ? -4.412 -12.627 6.325 1.00 95.62 131 GLU A N 1
ATOM 1055 C CA . GLU A 1 131 ? -4.623 -13.239 7.646 1.00 95.62 131 GLU A CA 1
ATOM 1056 C C . GLU A 1 131 ? -5.885 -12.710 8.339 1.00 95.62 131 GLU A C 1
ATOM 1058 O O . GLU A 1 131 ? -6.566 -13.445 9.046 1.00 95.62 131 GLU A O 1
ATOM 1063 N N . ASN A 1 132 ? -6.238 -11.442 8.106 1.00 94.69 132 ASN A N 1
ATOM 1064 C CA . ASN A 1 132 ? -7.417 -10.816 8.713 1.00 94.69 132 ASN A CA 1
ATOM 1065 C C . ASN A 1 132 ? -8.638 -10.793 7.783 1.00 94.69 132 ASN A C 1
ATOM 1067 O O . ASN A 1 132 ? -9.655 -10.194 8.139 1.00 94.69 132 ASN A O 1
ATOM 1071 N N . GLN A 1 133 ? -8.545 -11.406 6.595 1.00 95.19 133 GLN A N 1
ATOM 1072 C CA . GLN A 1 133 ? -9.625 -11.474 5.601 1.00 95.19 133 GLN A CA 1
ATOM 1073 C C . GLN A 1 133 ? -10.275 -10.109 5.317 1.00 95.19 133 GLN A C 1
ATOM 1075 O O . GLN A 1 133 ? -11.496 -9.979 5.208 1.00 95.19 133 GLN A O 1
ATOM 1080 N N . LYS A 1 134 ? -9.449 -9.062 5.224 1.00 93.56 134 LYS A N 1
ATOM 1081 C CA . LYS A 1 134 ? -9.901 -7.670 5.152 1.00 93.56 134 LYS A CA 1
ATOM 1082 C C . LYS A 1 134 ? -9.065 -6.888 4.158 1.00 93.56 134 LYS A C 1
ATOM 1084 O O . LYS A 1 134 ? -7.839 -6.926 4.216 1.00 93.56 134 LYS A O 1
ATOM 1089 N N . SER A 1 135 ? -9.720 -6.155 3.258 1.00 94.75 135 SER A N 1
ATOM 1090 C CA . SER A 1 135 ? -8.981 -5.340 2.299 1.00 94.75 135 SER A CA 1
ATOM 1091 C C . SER A 1 135 ? -8.516 -4.034 2.939 1.00 94.75 135 SER A C 1
ATOM 1093 O O . SER A 1 135 ? -9.292 -3.313 3.570 1.00 94.75 135 SER A O 1
ATOM 1095 N N . LEU A 1 136 ? -7.259 -3.660 2.705 1.00 94.56 136 LEU A N 1
ATOM 1096 C CA . LEU A 1 136 ? -6.740 -2.360 3.121 1.00 94.56 136 LEU A CA 1
ATOM 1097 C C . LEU A 1 136 ? -7.407 -1.203 2.380 1.00 94.56 136 LEU A C 1
ATOM 1099 O O . LEU A 1 136 ? -7.457 -0.097 2.917 1.00 94.56 136 LEU A O 1
ATOM 1103 N N . TYR A 1 137 ? -8.003 -1.446 1.210 1.00 92.12 137 TYR A N 1
ATOM 1104 C CA . TYR A 1 137 ? -8.814 -0.438 0.537 1.00 92.12 137 TYR A CA 1
ATOM 1105 C C . TYR A 1 137 ? -10.089 -0.090 1.322 1.00 92.12 137 TYR A C 1
ATOM 1107 O O . TYR A 1 137 ? -10.496 1.069 1.320 1.00 92.12 137 TYR A O 1
ATOM 1115 N N . GLU A 1 138 ? -10.693 -1.034 2.052 1.00 90.94 138 GLU A N 1
ATOM 1116 C CA . GLU A 1 138 ? -11.843 -0.733 2.923 1.00 90.94 138 GLU A CA 1
ATOM 1117 C C . GLU A 1 138 ? -11.441 0.187 4.077 1.00 90.94 138 GLU A C 1
ATOM 1119 O O . GLU A 1 138 ? -12.189 1.090 4.456 1.00 90.94 138 GLU A O 1
ATOM 1124 N N . ILE A 1 139 ? -10.239 -0.020 4.621 1.00 91.25 139 ILE A N 1
ATOM 1125 C CA . ILE A 1 139 ? -9.730 0.750 5.754 1.00 91.25 139 ILE A CA 1
ATOM 1126 C C . ILE A 1 139 ? -9.232 2.114 5.286 1.00 91.25 139 ILE A C 1
ATOM 1128 O O . ILE A 1 139 ? -9.722 3.133 5.759 1.00 91.25 139 ILE A O 1
ATOM 1132 N N . PHE A 1 140 ? -8.306 2.169 4.332 1.00 90.31 140 PHE A N 1
ATOM 1133 C CA . PHE A 1 140 ? -7.642 3.405 3.914 1.00 90.31 140 PHE A CA 1
ATOM 1134 C C . PHE A 1 140 ? -8.359 4.160 2.790 1.00 90.31 140 PHE A C 1
ATOM 1136 O O . PHE A 1 140 ? -8.225 5.379 2.690 1.00 90.31 140 PHE A O 1
ATOM 1143 N N . GLY A 1 141 ? -9.151 3.476 1.964 1.00 85.00 141 GLY A N 1
ATOM 1144 C CA . GLY A 1 141 ? -9.820 4.079 0.812 1.00 85.00 141 GLY A CA 1
ATOM 1145 C C . GLY A 1 141 ? -8.852 4.465 -0.306 1.00 85.00 141 GLY A C 1
ATOM 1146 O O . GLY A 1 141 ? -7.700 4.029 -0.348 1.00 85.00 141 GLY A O 1
ATOM 1147 N N . SER A 1 142 ? -9.327 5.289 -1.243 1.00 79.19 142 SER A N 1
ATOM 1148 C CA . SER A 1 142 ? -8.484 5.799 -2.329 1.00 79.19 142 SER A CA 1
ATOM 1149 C C . SER A 1 142 ? -7.528 6.885 -1.839 1.00 79.19 142 SER A C 1
ATOM 1151 O O . SER A 1 142 ? -7.889 7.729 -1.025 1.00 79.19 142 SER A O 1
ATOM 1153 N N . SER A 1 143 ? -6.328 6.913 -2.417 1.00 73.75 143 SER A N 1
ATOM 1154 C CA . SER A 1 143 ? -5.354 7.995 -2.235 1.00 73.75 143 SER A CA 1
ATOM 1155 C C . SER A 1 143 ? -5.664 9.229 -3.105 1.00 73.75 143 SER A C 1
ATOM 1157 O O . SER A 1 143 ? -4.923 10.202 -3.056 1.00 73.75 143 SER A O 1
ATOM 1159 N N . SER A 1 144 ? -6.716 9.180 -3.934 1.00 61.16 144 SER A N 1
ATOM 1160 C CA . SER A 1 144 ? -7.090 10.207 -4.920 1.00 61.16 144 SER A CA 1
ATOM 1161 C C . SER A 1 144 ? -8.205 11.144 -4.430 1.00 61.16 144 SER A C 1
ATOM 1163 O O . SER A 1 144 ? -9.237 11.272 -5.089 1.00 61.16 144 SER A O 1
ATOM 1165 N N . SER A 1 145 ? -8.047 11.764 -3.260 1.00 51.19 145 SER A N 1
ATOM 1166 C CA . SER A 1 145 ? -8.940 12.843 -2.821 1.00 51.19 145 SER A CA 1
ATOM 1167 C C . SER A 1 145 ? -8.323 14.205 -3.155 1.00 51.19 145 SER A C 1
ATOM 1169 O O . SER A 1 145 ? -7.195 14.486 -2.769 1.00 51.19 145 SER A O 1
ATOM 1171 N N . ASN A 1 146 ? -9.075 15.050 -3.869 1.00 39.88 146 ASN A N 1
ATOM 1172 C CA . ASN A 1 146 ? -8.677 16.411 -4.273 1.00 39.88 146 ASN A CA 1
ATOM 1173 C C . ASN A 1 146 ? -8.755 17.452 -3.135 1.00 39.88 146 ASN A C 1
ATOM 1175 O O . ASN A 1 146 ? -8.568 18.636 -3.387 1.00 39.88 146 ASN A O 1
ATOM 1179 N N . ASN A 1 147 ? -9.037 17.028 -1.901 1.00 40.88 147 ASN A N 1
ATOM 1180 C CA . ASN A 1 147 ? -9.188 17.913 -0.745 1.00 40.88 147 ASN A CA 1
ATOM 1181 C C . ASN A 1 147 ? -8.061 17.650 0.263 1.00 40.88 147 ASN A C 1
ATOM 1183 O O . ASN A 1 147 ? -7.546 16.533 0.311 1.00 40.88 147 ASN A O 1
ATOM 1187 N N . ASP A 1 148 ? -7.771 18.631 1.127 1.00 39.81 148 ASP A N 1
ATOM 1188 C CA . ASP A 1 148 ? -6.735 18.608 2.185 1.00 39.81 148 ASP A CA 1
ATOM 1189 C C . ASP A 1 148 ? -6.745 17.370 3.111 1.00 39.81 148 ASP A C 1
ATOM 1191 O O . ASP A 1 148 ? -5.796 17.123 3.852 1.00 39.81 148 ASP A O 1
ATOM 1195 N N . SER A 1 149 ? -7.789 16.536 3.061 1.00 57.28 149 SER A N 1
ATOM 1196 C CA . SER A 1 149 ? -7.839 15.225 3.705 1.00 57.28 149 SER A CA 1
ATOM 1197 C C . SER A 1 149 ? -7.466 14.106 2.728 1.00 57.28 149 SER A C 1
ATOM 1199 O O . SER A 1 149 ? -8.320 13.599 1.986 1.00 57.28 149 SER A O 1
ATOM 1201 N N . CYS A 1 150 ? -6.209 13.663 2.748 1.00 73.75 150 CYS A N 1
ATOM 1202 C CA . CYS A 1 150 ? -5.850 12.402 2.111 1.00 73.75 150 CYS A CA 1
ATOM 1203 C C . CYS A 1 150 ? -6.394 11.241 2.956 1.00 73.75 150 CYS A C 1
ATOM 1205 O O . CYS A 1 150 ? -5.890 10.985 4.052 1.00 73.75 150 CYS A O 1
ATOM 1207 N N . ALA A 1 151 ? -7.433 10.556 2.462 1.00 81.88 151 ALA A N 1
ATOM 1208 C CA . ALA A 1 151 ? -8.206 9.593 3.251 1.00 81.88 151 ALA A CA 1
ATOM 1209 C C . ALA A 1 151 ? -7.354 8.543 3.998 1.00 81.88 151 ALA A C 1
ATOM 1211 O O . ALA A 1 151 ? -7.607 8.355 5.189 1.00 81.88 151 ALA A O 1
ATOM 1212 N N . PRO A 1 152 ? -6.313 7.923 3.399 1.00 88.88 152 PRO A N 1
ATOM 1213 C CA . PRO A 1 152 ? -5.472 6.966 4.115 1.00 88.88 152 PRO A CA 1
ATOM 1214 C C . PRO A 1 152 ? -4.828 7.542 5.385 1.00 88.88 152 PRO A C 1
ATOM 1216 O O . PRO A 1 152 ? -4.907 6.928 6.448 1.00 88.88 152 PRO A O 1
ATOM 1219 N N . LEU A 1 153 ? -4.243 8.741 5.292 1.00 91.06 153 LEU A N 1
ATOM 1220 C CA . LEU A 1 153 ? -3.540 9.374 6.412 1.00 91.06 153 LEU A CA 1
ATOM 1221 C C . LEU A 1 153 ? -4.513 9.900 7.457 1.00 91.06 153 LEU A C 1
ATOM 1223 O O . LEU A 1 153 ? -4.340 9.638 8.642 1.00 91.06 153 LEU A O 1
ATOM 1227 N N . THR A 1 154 ? -5.581 10.568 7.018 1.00 89.69 154 THR A N 1
ATOM 1228 C CA . THR A 1 154 ? -6.616 11.065 7.926 1.00 89.69 154 THR A CA 1
ATOM 1229 C C . THR A 1 154 ? -7.229 9.930 8.742 1.00 89.69 154 THR A C 1
ATOM 1231 O O . THR A 1 154 ? -7.436 10.072 9.945 1.00 89.69 154 THR A O 1
ATOM 1234 N N . ARG A 1 155 ? -7.513 8.784 8.114 1.00 92.12 155 ARG A N 1
ATOM 1235 C CA . ARG A 1 155 ? -8.065 7.621 8.816 1.00 92.12 155 ARG A CA 1
ATOM 1236 C C . ARG A 1 155 ? -7.080 7.047 9.818 1.00 92.12 155 ARG A C 1
ATOM 1238 O O . ARG A 1 155 ? -7.499 6.776 10.938 1.00 92.12 155 ARG A O 1
ATOM 1245 N N . LEU A 1 156 ? -5.800 6.922 9.460 1.00 93.69 156 LEU A N 1
ATOM 1246 C CA . LEU A 1 156 ? -4.779 6.497 10.415 1.00 93.69 156 LEU A CA 1
ATOM 1247 C C . LEU A 1 156 ? -4.725 7.444 11.623 1.00 93.69 156 LEU A C 1
ATOM 1249 O O . LEU A 1 156 ? -4.853 6.988 12.752 1.00 93.69 156 LEU A O 1
ATOM 1253 N N . GLN A 1 157 ? -4.612 8.752 11.392 1.00 91.94 157 GLN A N 1
ATOM 1254 C CA . GLN A 1 157 ? -4.503 9.732 12.474 1.00 91.94 157 GLN A CA 1
ATOM 1255 C C . GLN A 1 157 ? -5.741 9.733 13.385 1.00 91.94 157 GLN A C 1
ATOM 1257 O O . GLN A 1 157 ? -5.618 9.849 14.603 1.00 91.94 157 GLN A O 1
ATOM 1262 N N . ILE A 1 158 ? -6.945 9.556 12.820 1.00 91.12 158 ILE A N 1
ATOM 1263 C CA . ILE A 1 158 ? -8.168 9.374 13.615 1.00 91.12 158 ILE A CA 1
ATOM 1264 C C . ILE A 1 158 ? -8.040 8.145 14.522 1.00 91.12 158 ILE A C 1
ATOM 1266 O O . ILE A 1 158 ? -8.411 8.231 15.690 1.00 91.12 158 ILE A O 1
ATOM 1270 N N . LEU A 1 159 ? -7.543 7.016 14.013 1.00 92.69 159 LEU A N 1
ATOM 1271 C CA . LEU A 1 159 ? -7.377 5.794 14.805 1.00 92.69 159 LEU A CA 1
ATOM 1272 C C . LEU A 1 159 ? -6.321 5.953 15.901 1.00 92.69 159 LEU A C 1
ATOM 1274 O O . LEU A 1 159 ? -6.566 5.535 17.027 1.00 92.69 159 LEU A O 1
ATOM 1278 N N . GLU A 1 160 ? -5.197 6.602 15.608 1.00 91.94 160 GLU A N 1
ATOM 1279 C CA . GLU A 1 160 ? -4.138 6.875 16.587 1.00 91.94 160 GLU A CA 1
ATOM 1280 C C . GLU A 1 160 ? -4.656 7.750 17.736 1.00 91.94 160 GLU A C 1
ATOM 1282 O O . GLU A 1 160 ? -4.532 7.384 18.902 1.00 91.94 160 GLU A O 1
ATOM 1287 N N . LEU A 1 161 ? -5.343 8.856 17.425 1.00 91.12 161 LEU A N 1
ATOM 1288 C CA . LEU A 1 161 ? -5.945 9.716 18.449 1.00 91.12 161 LEU A CA 1
ATOM 1289 C C . LEU A 1 161 ? -7.010 8.976 19.268 1.00 91.12 161 LEU A C 1
ATOM 1291 O O . LEU A 1 161 ? -7.114 9.167 20.479 1.00 91.12 161 LEU A O 1
ATOM 1295 N N . ARG A 1 162 ? -7.797 8.106 18.630 1.00 89.00 162 ARG A N 1
ATOM 1296 C CA . ARG A 1 162 ? -8.795 7.281 19.324 1.00 89.00 162 ARG A CA 1
ATOM 1297 C C . ARG A 1 162 ? -8.145 6.278 20.271 1.00 89.00 162 ARG A C 1
ATOM 1299 O O . ARG A 1 162 ? -8.680 6.067 21.355 1.00 89.00 162 ARG A O 1
ATOM 1306 N N . ALA A 1 163 ? -7.010 5.695 19.892 1.00 88.31 163 ALA A N 1
ATOM 1307 C CA . ALA A 1 163 ? -6.261 4.767 20.737 1.00 88.31 163 ALA A CA 1
ATOM 1308 C C . ALA A 1 163 ? -5.699 5.466 21.983 1.00 88.31 163 ALA A C 1
ATOM 1310 O O . ALA A 1 163 ? -5.631 4.858 23.045 1.00 88.31 163 ALA A O 1
ATOM 1311 N N . LEU A 1 164 ? -5.404 6.765 21.875 1.00 88.50 164 LEU A N 1
ATOM 1312 C CA . LEU A 1 164 ? -5.030 7.637 22.994 1.00 88.50 164 LEU A CA 1
ATOM 1313 C C . LEU A 1 164 ? -6.230 8.122 23.836 1.00 88.50 164 LEU A C 1
ATOM 1315 O O . LEU A 1 164 ? -6.065 8.961 24.716 1.00 88.50 164 LEU A O 1
ATOM 1319 N N . GLY A 1 165 ? -7.447 7.638 23.571 1.00 85.56 165 GLY A N 1
ATOM 1320 C CA . GLY A 1 165 ? -8.648 7.996 24.332 1.00 85.56 165 GLY A CA 1
ATOM 1321 C C . GLY A 1 165 ? -9.346 9.281 23.876 1.00 85.56 165 GLY A C 1
ATOM 1322 O O . GLY A 1 165 ? -10.306 9.713 24.516 1.00 85.56 165 GLY A O 1
ATOM 1323 N N . ILE A 1 166 ? -8.940 9.894 22.756 1.00 85.50 166 ILE A N 1
ATOM 1324 C CA . ILE A 1 166 ? -9.611 11.093 22.232 1.00 85.50 166 ILE A CA 1
ATOM 1325 C C . ILE A 1 166 ? -10.973 10.720 21.649 1.00 85.50 166 ILE A C 1
ATOM 1327 O O . ILE A 1 166 ? -11.090 10.215 20.526 1.00 85.50 166 ILE A O 1
ATOM 1331 N N . THR A 1 167 ? -12.034 11.008 22.407 1.00 80.19 167 THR A N 1
ATOM 1332 C CA . THR A 1 167 ? -13.398 10.643 22.012 1.00 80.19 167 THR A CA 1
ATOM 1333 C C . THR A 1 167 ? -14.184 11.766 21.333 1.00 80.19 167 THR A C 1
ATOM 1335 O O . THR A 1 167 ? -15.092 11.501 20.532 1.00 80.19 167 THR A O 1
ATOM 1338 N N . SER A 1 168 ? -13.815 13.025 21.573 1.00 82.94 168 SER A N 1
ATOM 1339 C CA . SER A 1 168 ? -14.568 14.190 21.103 1.00 82.94 168 SER A CA 1
ATOM 1340 C C . SER A 1 168 ? -14.318 14.511 19.627 1.00 82.94 168 SER A C 1
ATOM 1342 O O . SER A 1 168 ? -13.180 14.623 19.173 1.00 82.94 168 SER A O 1
ATOM 1344 N N . THR A 1 169 ? -15.390 14.748 18.862 1.00 83.44 169 THR A N 1
ATOM 1345 C CA . THR A 1 169 ? -15.279 15.265 17.484 1.00 83.44 169 THR A CA 1
ATOM 1346 C C . THR A 1 169 ? -14.593 16.634 17.451 1.00 83.44 169 THR A C 1
ATOM 1348 O O . THR A 1 169 ? -13.818 16.887 16.536 1.00 83.44 169 THR A O 1
ATOM 1351 N N . LYS A 1 170 ? -14.819 17.491 18.458 1.00 84.12 170 LYS A N 1
ATOM 1352 C CA . LYS A 1 170 ? -14.179 18.814 18.552 1.00 84.12 170 LYS A CA 1
ATOM 1353 C C . LYS A 1 170 ? -12.664 18.687 18.729 1.00 84.12 170 LYS A C 1
ATOM 1355 O O . LYS A 1 170 ? -11.916 19.389 18.059 1.00 84.12 170 LYS A O 1
ATOM 1360 N N . GLN A 1 171 ? -12.219 17.750 19.569 1.00 84.88 171 GLN A N 1
ATOM 1361 C CA . GLN A 1 171 ? -1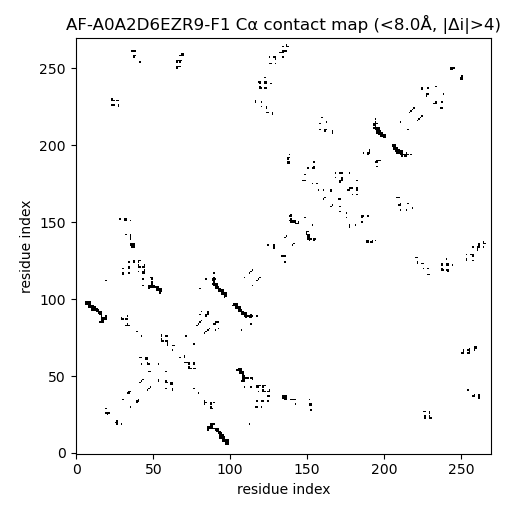0.792 17.465 19.750 1.00 84.88 171 GLN A CA 1
ATOM 1362 C C . GLN A 1 171 ? -10.160 16.902 18.473 1.00 84.88 171 GLN A C 1
ATOM 1364 O O . GLN A 1 171 ? -9.066 17.318 18.120 1.00 84.88 171 GLN A O 1
ATOM 1369 N N . LEU A 1 172 ? -10.857 16.028 17.734 1.00 84.81 172 LEU A N 1
ATOM 1370 C CA . LEU A 1 172 ? -10.363 15.537 16.440 1.00 84.81 172 LEU A CA 1
ATOM 1371 C C . LEU A 1 172 ? -10.236 16.652 15.392 1.00 84.81 172 LEU A C 1
ATOM 1373 O O . LEU A 1 172 ? -9.249 16.689 14.670 1.00 84.81 172 LEU A O 1
ATOM 1377 N N . ILE A 1 173 ? -11.218 17.556 15.310 1.00 85.88 173 ILE A N 1
ATOM 1378 C CA . ILE A 1 173 ? -11.173 18.717 14.404 1.00 85.88 173 ILE A CA 1
ATOM 1379 C C . ILE A 1 173 ? -9.966 19.596 14.740 1.00 85.88 173 ILE A C 1
ATOM 1381 O O . ILE A 1 173 ? -9.179 19.914 13.853 1.00 85.88 173 ILE A O 1
ATOM 1385 N N . SER A 1 174 ? -9.797 19.928 16.024 1.00 84.06 174 SER A N 1
ATOM 1386 C CA . SER A 1 174 ? -8.692 20.764 16.497 1.00 84.06 174 SER A CA 1
ATOM 1387 C C . SER A 1 174 ? -7.329 20.097 16.308 1.00 84.06 174 SER A C 1
ATOM 1389 O O . SER A 1 174 ? -6.385 20.762 15.905 1.00 84.06 174 SER A O 1
ATOM 1391 N N . GLY A 1 175 ? -7.218 18.799 16.601 1.00 82.06 175 GLY A N 1
ATOM 1392 C CA . GLY A 1 175 ? -5.951 18.069 16.546 1.00 82.06 175 GLY A CA 1
ATOM 1393 C C . GLY A 1 175 ? -5.499 17.718 15.129 1.00 82.06 175 GLY A C 1
ATOM 1394 O O . GLY A 1 175 ? -4.305 17.579 14.895 1.00 82.06 175 GLY A O 1
ATOM 1395 N N . LEU A 1 176 ? -6.434 17.579 14.182 1.00 84.94 176 LEU A N 1
ATOM 1396 C CA . LEU A 1 176 ? -6.126 17.222 12.792 1.00 84.94 176 LEU A CA 1
ATOM 1397 C C . LEU A 1 176 ? -6.198 18.408 11.827 1.00 84.94 176 LEU A C 1
ATOM 1399 O O . LEU A 1 176 ? -5.843 18.250 10.663 1.00 84.94 176 LEU A O 1
ATOM 1403 N N . ASN A 1 177 ? -6.669 19.572 12.286 1.00 85.88 177 ASN A N 1
ATOM 1404 C CA . ASN A 1 177 ? -6.964 20.733 11.445 1.00 85.88 177 ASN A CA 1
ATOM 1405 C C . ASN A 1 177 ? -7.866 20.373 10.244 1.00 85.88 177 ASN A C 1
ATOM 1407 O O . ASN A 1 177 ? -7.598 20.722 9.096 1.00 85.88 177 ASN A O 1
ATOM 1411 N N . LEU A 1 178 ? -8.933 19.612 10.508 1.00 84.62 178 LEU A N 1
ATOM 1412 C CA . LEU A 1 178 ? -9.869 19.129 9.491 1.00 84.62 178 LEU A CA 1
ATOM 1413 C C . LEU A 1 178 ? -11.277 19.640 9.750 1.00 84.62 178 LEU A C 1
ATOM 1415 O O . LEU A 1 178 ? -11.741 19.677 10.887 1.00 84.62 178 LEU A O 1
ATOM 1419 N N . ASN A 1 179 ? -12.015 19.930 8.681 1.00 85.25 179 ASN A N 1
ATOM 1420 C CA . ASN A 1 179 ? -13.424 20.277 8.813 1.00 85.25 179 ASN A CA 1
ATOM 1421 C C . ASN A 1 179 ? -14.270 19.076 9.289 1.00 85.25 179 ASN A C 1
ATOM 1423 O O . ASN A 1 179 ? -13.926 17.900 9.109 1.00 85.25 179 ASN A O 1
ATOM 1427 N N . ILE A 1 180 ? -15.433 19.383 9.866 1.00 85.38 180 ILE A N 1
ATOM 1428 C CA . ILE A 1 180 ? -16.350 18.385 10.425 1.00 85.38 180 ILE A CA 1
ATOM 1429 C C . ILE A 1 180 ? -16.785 17.335 9.390 1.00 85.38 180 ILE A C 1
ATOM 1431 O O . ILE A 1 180 ? -16.848 16.148 9.712 1.00 85.38 180 ILE A O 1
ATOM 1435 N N . ARG A 1 181 ? -17.014 17.729 8.131 1.00 85.25 181 ARG A N 1
ATOM 1436 C CA . ARG A 1 181 ? -17.453 16.826 7.054 1.00 85.25 181 ARG A CA 1
ATOM 1437 C C . ARG A 1 181 ? -16.387 15.776 6.722 1.00 85.25 181 ARG A C 1
ATOM 1439 O O . ARG A 1 181 ? -16.717 14.602 6.528 1.00 85.25 181 ARG A O 1
ATOM 1446 N N . SER A 1 182 ? -15.112 16.159 6.721 1.00 84.12 182 SER A N 1
ATOM 1447 C CA . SER A 1 182 ? -13.984 15.241 6.535 1.00 84.12 182 SER A CA 1
ATOM 1448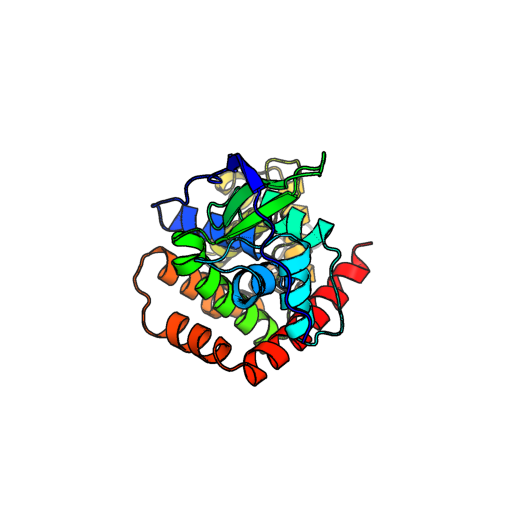 C C . SER A 1 182 ? -13.869 14.244 7.689 1.00 84.12 182 SER A C 1
ATOM 1450 O O . SER A 1 182 ? -13.666 13.054 7.450 1.00 84.12 182 SER A O 1
ATOM 1452 N N . ILE A 1 183 ? -14.074 14.680 8.936 1.00 86.50 183 ILE A N 1
ATOM 1453 C CA . ILE A 1 183 ? -14.085 13.767 10.090 1.00 86.50 183 ILE A CA 1
ATOM 1454 C C . ILE A 1 183 ? -15.245 12.768 9.994 1.00 86.50 183 ILE A C 1
ATOM 1456 O O . ILE A 1 183 ? -15.045 11.571 10.203 1.00 86.50 183 ILE A O 1
ATOM 1460 N N . TRP A 1 184 ? -16.447 13.234 9.649 1.00 85.44 184 TRP A N 1
ATOM 1461 C CA . TRP A 1 184 ? -17.628 12.376 9.523 1.00 85.44 184 TRP A CA 1
ATOM 1462 C C . TRP A 1 184 ? -17.485 11.329 8.419 1.00 85.44 184 TRP A C 1
ATOM 1464 O O . TRP A 1 184 ? -17.716 10.148 8.672 1.00 85.44 184 TRP A O 1
ATOM 1474 N N . SER A 1 185 ? -17.061 11.729 7.219 1.00 86.56 185 SER A N 1
ATOM 1475 C CA . SER A 1 185 ? -16.882 10.797 6.095 1.00 86.56 185 SER A CA 1
ATOM 1476 C C . SER A 1 185 ? -15.847 9.707 6.398 1.00 86.56 185 SER A C 1
ATOM 1478 O O . SER A 1 185 ? -16.105 8.526 6.161 1.00 86.56 185 SER A O 1
ATOM 1480 N N . ASN A 1 186 ? -14.708 10.065 6.999 1.00 89.06 186 ASN A N 1
ATOM 1481 C CA . ASN A 1 186 ? -13.688 9.089 7.384 1.00 89.06 186 ASN A CA 1
ATOM 1482 C C . ASN A 1 186 ? -14.150 8.183 8.530 1.00 89.06 186 ASN A C 1
ATOM 1484 O O . ASN A 1 186 ? -13.876 6.985 8.506 1.00 89.06 186 ASN A O 1
ATOM 1488 N N . ARG A 1 187 ? -14.915 8.710 9.491 1.00 88.12 187 ARG A N 1
ATOM 1489 C CA . ARG A 1 187 ? -15.518 7.904 10.559 1.00 88.12 187 ARG A CA 1
ATOM 1490 C C . ARG A 1 187 ? -16.507 6.877 10.011 1.00 88.12 187 ARG A C 1
ATOM 1492 O O . ARG A 1 187 ? -16.468 5.724 10.425 1.00 88.12 187 ARG A O 1
ATOM 1499 N N . LEU A 1 188 ? -17.373 7.270 9.080 1.00 87.88 188 LEU A N 1
ATOM 1500 C CA . LEU A 1 188 ? -18.322 6.348 8.451 1.00 87.88 188 LEU A CA 1
ATOM 1501 C C . LEU A 1 188 ? -17.603 5.230 7.690 1.00 87.88 188 LEU A C 1
ATOM 1503 O O . LEU A 1 188 ? -18.007 4.073 7.793 1.00 87.88 188 LEU A O 1
ATOM 1507 N N . ALA A 1 189 ? -16.507 5.547 6.998 1.00 88.38 189 ALA A N 1
ATOM 1508 C CA . ALA A 1 189 ? -15.686 4.539 6.335 1.00 88.38 189 ALA A CA 1
ATOM 1509 C C . ALA A 1 189 ? -15.022 3.576 7.336 1.00 88.38 189 ALA A C 1
ATOM 1511 O O . ALA A 1 189 ? -15.117 2.365 7.167 1.00 88.38 189 ALA A O 1
ATOM 1512 N N . LEU A 1 190 ? -14.429 4.097 8.417 1.00 91.62 190 LEU A N 1
ATOM 1513 C CA . LEU A 1 190 ? -13.832 3.283 9.486 1.00 91.62 190 LEU A CA 1
ATOM 1514 C C . LEU A 1 190 ? -14.861 2.406 10.217 1.00 91.62 190 LEU A C 1
ATOM 1516 O O . LEU A 1 190 ? -14.548 1.294 10.641 1.00 91.62 190 LEU A O 1
ATOM 1520 N N . ARG A 1 191 ? -16.097 2.894 10.368 1.00 91.50 191 ARG A N 1
ATOM 1521 C CA . ARG A 1 191 ? -17.210 2.105 10.907 1.00 91.50 191 ARG A CA 1
ATOM 1522 C C . ARG A 1 191 ? -17.590 0.986 9.944 1.00 91.50 191 ARG A C 1
ATOM 1524 O O . ARG A 1 191 ? -17.747 -0.153 10.364 1.00 91.50 191 ARG A O 1
ATOM 1531 N N . SER A 1 192 ? -17.722 1.310 8.660 1.00 89.00 192 SER A N 1
ATOM 1532 C CA . SER A 1 192 ? -18.114 0.351 7.620 1.00 89.00 192 SER A CA 1
ATOM 1533 C C . SER A 1 192 ? -17.073 -0.754 7.435 1.00 89.00 192 SER A C 1
ATOM 1535 O O . SER A 1 192 ? -17.435 -1.888 7.151 1.00 89.00 192 SER A O 1
ATOM 1537 N N . SER A 1 193 ? -15.791 -0.454 7.663 1.00 90.19 193 SER A N 1
ATOM 1538 C CA . SER A 1 193 ? -14.722 -1.458 7.680 1.00 90.19 193 SER A CA 1
ATOM 1539 C C . SER A 1 193 ? -14.638 -2.254 8.990 1.00 90.19 193 SER A C 1
ATOM 1541 O O . SER A 1 193 ? -13.845 -3.193 9.080 1.00 90.19 193 SER A O 1
ATOM 1543 N N . GLY A 1 194 ? -15.450 -1.922 10.001 1.00 92.19 194 GLY A N 1
ATOM 1544 C CA . GLY A 1 194 ? -15.492 -2.603 11.299 1.00 92.19 194 GLY A CA 1
ATOM 1545 C C . GLY A 1 194 ? -14.330 -2.262 12.237 1.00 92.19 194 GLY A C 1
ATOM 1546 O O . GLY A 1 194 ? -14.171 -2.910 13.269 1.00 92.19 194 GLY A O 1
ATOM 1547 N N . ILE A 1 195 ? -13.516 -1.258 11.900 1.00 93.62 195 ILE A N 1
ATOM 1548 C CA . ILE A 1 195 ? -12.350 -0.835 12.692 1.00 93.62 195 ILE A CA 1
ATOM 1549 C C . ILE A 1 195 ? -12.777 -0.015 13.916 1.00 93.62 195 ILE A C 1
ATOM 1551 O O . ILE A 1 195 ? -12.138 -0.071 14.968 1.00 93.62 195 ILE A O 1
ATOM 1555 N N . ILE A 1 196 ? -13.884 0.719 13.801 1.00 92.69 196 ILE A N 1
ATOM 1556 C CA 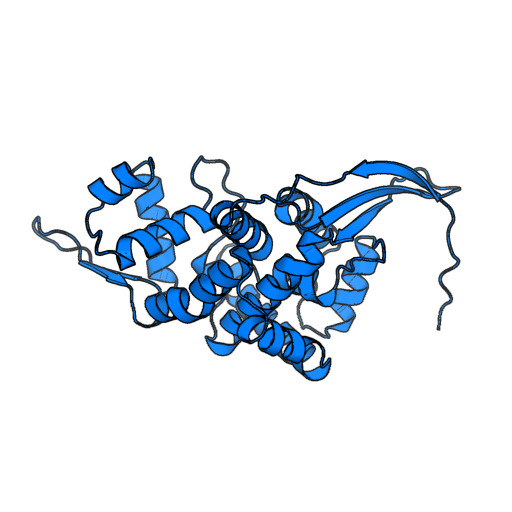. ILE A 1 196 ? -14.498 1.424 14.928 1.00 92.69 196 ILE A CA 1
ATOM 1557 C C . ILE A 1 196 ? -15.974 1.060 15.061 1.00 92.69 196 ILE A C 1
ATOM 1559 O O . ILE A 1 196 ? -16.673 0.826 14.074 1.00 92.69 196 ILE A O 1
ATOM 1563 N N . LYS A 1 197 ? -16.470 1.091 16.293 1.00 89.69 197 LYS A N 1
ATOM 1564 C CA . LYS A 1 197 ? -17.896 1.114 16.594 1.00 89.69 197 LYS A CA 1
ATOM 1565 C C . L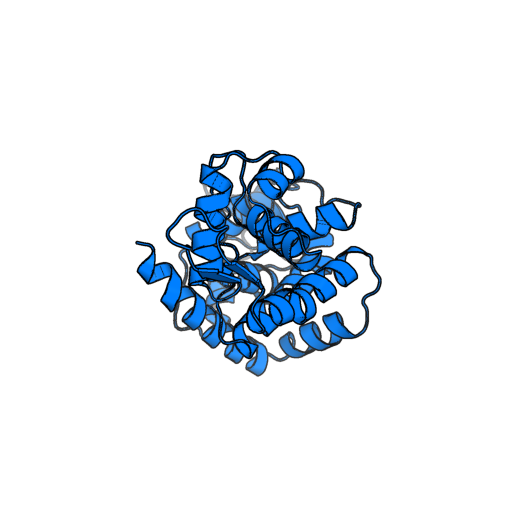YS A 1 197 ? -18.358 2.568 16.598 1.00 89.69 197 LYS A C 1
ATOM 1567 O O . LYS A 1 197 ? -17.670 3.434 17.130 1.00 89.69 197 LYS A O 1
ATOM 1572 N N . TYR A 1 198 ? -19.506 2.844 15.989 1.00 84.62 198 TYR A N 1
ATOM 1573 C CA . TYR A 1 198 ? -20.149 4.155 16.045 1.00 84.62 198 TYR A CA 1
ATOM 1574 C C . TYR A 1 198 ? -21.637 3.962 16.311 1.00 84.62 198 TYR A C 1
ATOM 1576 O O . TYR A 1 198 ? -22.347 3.415 15.463 1.00 84.62 198 TYR A O 1
ATOM 1584 N N . GLU A 1 199 ? -22.090 4.424 17.472 1.00 80.75 199 GLU A N 1
ATOM 1585 C CA . GLU A 1 199 ? -23.500 4.442 17.852 1.00 80.75 199 GLU A CA 1
ATOM 1586 C C . GLU A 1 199 ? -23.952 5.897 18.030 1.00 80.75 199 GLU A C 1
ATOM 1588 O O . GLU A 1 199 ? -23.493 6.578 18.960 1.00 80.75 199 GLU A O 1
ATOM 1593 N N . PRO A 1 200 ? -24.822 6.413 17.140 1.00 72.69 200 PRO A N 1
ATOM 1594 C CA . PRO A 1 200 ? -25.437 7.710 17.360 1.00 72.69 200 PRO A CA 1
ATOM 1595 C C . PRO A 1 200 ? -26.347 7.604 18.587 1.00 72.69 200 PRO A C 1
ATOM 1597 O O . PRO A 1 200 ? -27.200 6.721 18.653 1.00 72.69 200 PRO A O 1
ATOM 1600 N N . LYS A 1 201 ? -26.172 8.488 19.573 1.00 70.88 201 LYS A N 1
ATOM 1601 C CA . LYS A 1 201 ? -27.112 8.581 20.693 1.00 70.88 201 LYS A CA 1
ATOM 1602 C C . LYS A 1 201 ? -28.186 9.622 20.393 1.00 70.88 201 LYS A C 1
ATOM 1604 O O . LYS A 1 201 ? -27.888 10.704 19.895 1.00 70.88 201 LYS A O 1
ATOM 1609 N N . VAL A 1 202 ? -29.427 9.278 20.724 1.00 61.28 202 VAL A N 1
ATOM 1610 C CA . VAL A 1 202 ? -30.592 10.171 20.668 1.00 61.28 202 VAL A CA 1
ATOM 1611 C C . VAL A 1 202 ? -30.700 10.931 21.998 1.00 61.28 202 VAL A C 1
ATOM 1613 O O . VAL A 1 202 ? -30.313 10.406 23.044 1.00 61.28 202 VAL A O 1
ATOM 1616 N N . GLY A 1 203 ? -31.198 12.171 21.969 1.00 65.62 203 GLY A N 1
ATOM 1617 C CA . GLY A 1 203 ? -31.492 12.949 23.182 1.00 65.62 203 GLY A CA 1
ATOM 1618 C C . GLY A 1 203 ? -30.291 13.668 23.810 1.00 65.62 203 GLY A C 1
ATOM 1619 O O . GLY A 1 203 ? -30.116 13.623 25.022 1.00 65.62 203 GLY A O 1
ATOM 1620 N N . GLY A 1 204 ? -29.426 14.297 23.003 1.00 62.03 204 GLY A N 1
ATOM 1621 C CA . GLY A 1 204 ? -28.363 15.195 23.493 1.00 62.03 204 GLY A CA 1
ATOM 1622 C C . GLY A 1 204 ? -27.127 14.517 24.104 1.00 62.03 204 GLY A C 1
ATOM 1623 O O . GLY A 1 204 ? -26.180 15.199 24.489 1.00 62.03 204 GLY A O 1
ATOM 1624 N N . LYS A 1 205 ? -27.086 13.181 24.168 1.00 66.25 205 LYS A N 1
ATOM 1625 C CA . LYS A 1 205 ? -25.912 12.433 24.646 1.00 66.25 205 LYS A CA 1
ATOM 1626 C C . LYS A 1 205 ? -24.830 12.352 23.563 1.00 66.25 205 LYS A C 1
ATOM 1628 O O . LYS A 1 205 ? -25.126 12.204 22.379 1.00 66.25 205 LYS A O 1
ATOM 1633 N N . ALA A 1 206 ? -23.562 12.383 23.973 1.00 67.19 206 ALA A N 1
ATOM 1634 C CA . ALA A 1 206 ? -22.440 12.203 23.054 1.00 67.19 206 ALA A CA 1
ATOM 1635 C C . ALA A 1 206 ? -22.468 10.799 22.402 1.00 67.19 206 ALA A C 1
ATOM 1637 O O . ALA A 1 206 ? -22.754 9.816 23.094 1.00 67.19 206 ALA A O 1
ATOM 1638 N N . PRO A 1 207 ? -22.167 10.674 21.095 1.00 73.81 207 PRO A N 1
ATOM 1639 C CA . PRO A 1 207 ? -22.127 9.380 20.413 1.00 73.81 207 PRO A CA 1
ATOM 1640 C C . PRO A 1 207 ? -21.011 8.492 20.977 1.00 73.81 207 PRO A C 1
ATOM 1642 O O . PRO A 1 207 ? -19.923 8.986 21.282 1.00 73.81 207 PRO A O 1
ATOM 1645 N N . ILE A 1 208 ? -21.254 7.180 21.063 1.00 75.62 208 ILE A N 1
ATOM 1646 C CA . ILE A 1 208 ? -20.212 6.213 21.441 1.00 75.62 208 ILE A CA 1
ATOM 1647 C C . ILE A 1 208 ? -19.374 5.924 20.207 1.00 75.62 208 ILE A C 1
ATOM 1649 O O . ILE A 1 208 ? -19.904 5.543 19.158 1.00 75.62 208 ILE A O 1
ATOM 1653 N N . VAL A 1 209 ? -18.065 6.126 20.333 1.00 82.06 209 VAL A N 1
ATOM 1654 C CA . VAL A 1 209 ? -17.109 5.887 19.256 1.00 82.06 209 VAL A CA 1
ATOM 1655 C C . VAL A 1 209 ? -15.855 5.243 19.831 1.00 82.06 209 VAL A C 1
ATOM 1657 O O . VAL A 1 209 ? -15.026 5.925 20.435 1.00 82.06 209 VAL A O 1
ATOM 1660 N N . GLU A 1 210 ? -15.721 3.941 19.610 1.00 87.75 210 GLU A N 1
ATOM 1661 C CA . GLU A 1 210 ? -14.698 3.091 20.225 1.00 87.75 210 GLU 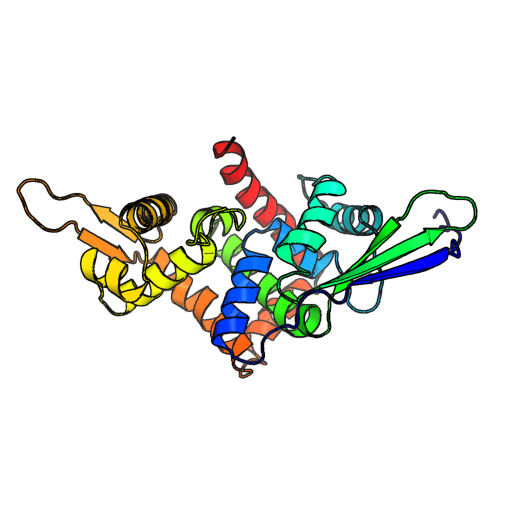A CA 1
ATOM 1662 C C . GLU A 1 210 ? -13.946 2.294 19.160 1.00 87.75 210 GLU A C 1
ATOM 1664 O O . GLU A 1 210 ? -14.521 1.911 18.139 1.00 87.75 210 GLU A O 1
ATOM 1669 N N . ILE A 1 211 ? -12.661 2.033 19.395 1.00 91.94 211 ILE A N 1
ATOM 1670 C CA . ILE A 1 211 ? -11.881 1.124 18.550 1.00 91.94 211 ILE A CA 1
ATOM 1671 C C . ILE A 1 211 ? -12.302 -0.314 18.866 1.00 91.94 211 ILE A C 1
ATOM 1673 O O . ILE A 1 211 ? -12.320 -0.719 20.028 1.00 91.94 211 ILE A O 1
ATOM 1677 N N . THR A 1 212 ? -12.627 -1.089 17.832 1.00 93.88 212 THR A N 1
ATOM 1678 C CA . THR A 1 212 ? -12.984 -2.509 17.978 1.00 93.88 212 THR A CA 1
ATOM 1679 C C . THR A 1 212 ? -11.744 -3.372 18.230 1.00 93.88 212 THR A C 1
ATOM 1681 O O . THR A 1 212 ? -10.612 -2.919 18.070 1.00 93.88 212 THR A O 1
ATOM 1684 N N . SER A 1 213 ? -11.923 -4.653 18.559 1.00 92.88 213 SER A N 1
ATOM 1685 C CA . SER A 1 213 ? -10.808 -5.614 18.585 1.00 92.88 213 SER A CA 1
ATOM 1686 C C . SER A 1 213 ? -10.061 -5.670 17.246 1.00 92.88 213 SER A C 1
ATOM 1688 O O . SER A 1 213 ? -8.833 -5.667 17.226 1.00 92.88 213 SER A O 1
ATOM 1690 N N . SER A 1 214 ? -10.788 -5.619 16.123 1.00 93.25 214 SER A N 1
ATOM 1691 C CA . SER A 1 214 ? -10.195 -5.551 14.781 1.00 93.25 214 SER A CA 1
ATOM 1692 C C . SER A 1 214 ? -9.375 -4.273 14.580 1.00 93.25 214 SER A C 1
ATOM 1694 O O . SER A 1 214 ? -8.290 -4.332 14.008 1.00 93.25 214 SER A O 1
ATOM 1696 N N . GLY A 1 215 ? -9.844 -3.129 15.088 1.00 94.50 215 GLY A N 1
ATOM 1697 C CA . GLY A 1 215 ? -9.094 -1.879 15.008 1.00 94.50 215 GLY A CA 1
ATOM 1698 C C . GLY A 1 215 ? -7.851 -1.837 15.896 1.00 94.50 215 GLY A C 1
ATOM 1699 O O . GLY A 1 215 ? -6.829 -1.303 15.471 1.00 94.50 215 GLY A O 1
ATOM 1700 N N . LYS A 1 216 ? -7.893 -2.452 17.083 1.00 94.38 216 LYS A N 1
ATOM 1701 C CA . LYS A 1 216 ? -6.698 -2.627 17.927 1.00 94.38 216 LYS A CA 1
ATOM 1702 C C . LYS A 1 216 ? -5.680 -3.528 17.236 1.00 94.38 216 LYS A C 1
ATOM 1704 O O . LYS A 1 216 ? -4.543 -3.116 17.042 1.00 94.38 216 LYS A O 1
ATOM 1709 N N . SER A 1 217 ? -6.131 -4.674 16.724 1.00 94.06 217 SER A N 1
ATOM 1710 C CA . SER A 1 217 ? -5.291 -5.590 15.949 1.00 94.06 217 SER A CA 1
ATOM 1711 C C . SER A 1 217 ? -4.696 -4.931 14.700 1.00 94.06 217 SER A C 1
ATOM 1713 O O . SER A 1 217 ? -3.546 -5.184 14.364 1.00 94.06 217 SER A O 1
ATOM 1715 N N . PHE A 1 218 ? -5.426 -4.043 14.021 1.00 95.75 218 PHE A N 1
ATOM 1716 C CA . PHE A 1 218 ? -4.884 -3.246 12.916 1.00 95.75 218 PHE A CA 1
ATOM 1717 C C . PHE A 1 218 ? -3.715 -2.350 13.355 1.00 95.75 218 PHE A C 1
ATOM 1719 O O . PHE A 1 218 ? -2.674 -2.317 12.696 1.00 95.75 218 PHE A O 1
ATOM 1726 N N . LEU A 1 219 ? -3.863 -1.634 14.471 1.00 95.81 219 LEU A N 1
ATOM 1727 C CA . LEU A 1 219 ? -2.799 -0.777 14.994 1.00 95.81 219 LEU A CA 1
ATOM 1728 C C . LEU A 1 219 ? -1.594 -1.601 15.472 1.00 95.81 219 LEU A C 1
ATOM 1730 O O . LEU A 1 219 ? -0.456 -1.263 15.155 1.00 95.81 219 LEU A O 1
ATOM 1734 N N . GLU A 1 220 ? -1.840 -2.702 16.176 1.00 93.81 220 GLU A N 1
ATOM 1735 C CA . GLU A 1 220 ? -0.808 -3.551 16.780 1.00 93.81 220 GLU A CA 1
ATOM 1736 C C . GLU A 1 220 ? -0.074 -4.419 15.752 1.00 93.81 220 GLU A C 1
ATOM 1738 O O . GLU A 1 220 ? 1.151 -4.458 15.749 1.00 93.81 220 GLU A O 1
ATOM 1743 N N . ASN A 1 221 ? -0.800 -5.078 14.846 1.00 93.00 221 ASN A N 1
ATOM 1744 C CA . ASN A 1 221 ? -0.237 -6.098 13.955 1.00 93.00 221 ASN A CA 1
ATOM 1745 C C . ASN A 1 221 ? 0.139 -5.566 12.568 1.00 93.00 221 ASN A C 1
ATOM 1747 O O . ASN A 1 221 ? 0.784 -6.281 11.802 1.00 93.00 221 ASN A O 1
ATOM 1751 N N . LEU A 1 222 ? -0.255 -4.335 12.221 1.00 95.31 222 LEU A N 1
ATOM 1752 C CA . LEU A 1 222 ? 0.162 -3.695 10.974 1.00 95.31 222 LEU A CA 1
ATOM 1753 C C . LEU A 1 222 ? 0.878 -2.368 11.207 1.00 95.31 222 LEU A C 1
ATOM 1755 O O . LEU A 1 222 ? 2.011 -2.208 10.756 1.00 95.31 222 LEU A O 1
ATOM 1759 N N . ILE A 1 223 ? 0.240 -1.408 11.882 1.00 95.94 223 ILE A N 1
ATOM 1760 C CA . ILE A 1 223 ? 0.803 -0.053 11.978 1.00 95.94 223 ILE A CA 1
ATOM 1761 C C . ILE A 1 223 ? 2.067 -0.022 12.835 1.00 95.94 223 ILE A C 1
ATOM 1763 O O . ILE A 1 223 ? 3.060 0.559 12.406 1.00 95.94 223 ILE A O 1
ATOM 1767 N N . SER A 1 224 ? 2.073 -0.675 13.997 1.00 93.62 224 SER A N 1
ATOM 1768 C CA . SER A 1 224 ? 3.255 -0.743 14.862 1.00 93.62 224 SER A CA 1
ATOM 1769 C C . SER A 1 224 ? 4.469 -1.372 14.144 1.00 93.62 224 SER A C 1
ATOM 1771 O O . SER A 1 224 ? 5.509 -0.713 14.074 1.00 93.62 224 SER A O 1
ATOM 1773 N N . PRO A 1 225 ? 4.358 -2.540 13.471 1.00 93.56 225 PRO A N 1
ATOM 1774 C CA . PRO A 1 225 ? 5.434 -3.074 12.632 1.00 93.56 225 PRO A CA 1
ATOM 1775 C C . PRO A 1 225 ? 5.897 -2.131 11.512 1.00 93.56 225 PRO A C 1
ATOM 1777 O O . PRO A 1 225 ? 7.090 -2.070 11.210 1.00 93.56 225 PRO A O 1
ATOM 1780 N N . LEU A 1 226 ? 4.985 -1.373 10.890 1.00 94.25 226 LEU A N 1
ATOM 1781 C CA . LEU A 1 226 ? 5.353 -0.370 9.884 1.00 94.25 226 LEU A CA 1
ATOM 1782 C C . LEU A 1 226 ? 6.109 0.817 10.498 1.00 94.25 226 LEU A C 1
ATOM 1784 O O . LEU A 1 226 ? 7.060 1.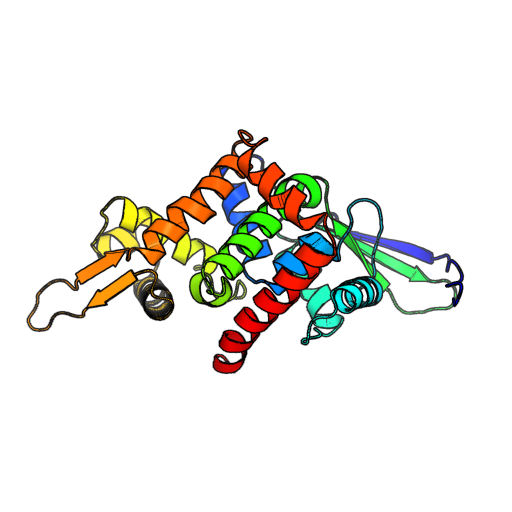301 9.889 1.00 94.25 226 LEU A O 1
ATOM 1788 N N . ILE A 1 227 ? 5.730 1.271 11.696 1.00 93.00 227 ILE A N 1
ATOM 1789 C CA . ILE A 1 227 ? 6.460 2.310 12.436 1.00 93.00 227 ILE A CA 1
ATOM 1790 C C . ILE A 1 227 ? 7.873 1.828 12.750 1.00 93.00 227 ILE A C 1
ATOM 1792 O O . ILE A 1 227 ? 8.828 2.542 12.448 1.00 93.00 227 ILE A O 1
ATOM 1796 N N . GLN A 1 228 ? 8.012 0.609 13.280 1.00 91.25 228 GLN A N 1
ATOM 1797 C CA . GLN A 1 228 ? 9.318 0.008 13.546 1.00 91.25 228 GLN A CA 1
ATOM 1798 C C . GLN A 1 228 ? 10.162 -0.026 12.262 1.00 91.25 228 GLN A C 1
ATOM 1800 O O . GLN A 1 228 ? 11.321 0.394 12.255 1.00 91.25 228 GLN A O 1
ATOM 1805 N N . LEU A 1 229 ? 9.566 -0.445 11.134 1.00 92.06 229 LEU A N 1
ATOM 1806 C CA . LEU A 1 229 ? 10.254 -0.481 9.839 1.00 92.06 229 LEU A CA 1
ATOM 1807 C C . LEU A 1 229 ? 10.782 0.910 9.463 1.00 92.06 229 LEU A C 1
ATOM 1809 O O . LEU A 1 229 ? 11.880 1.028 8.926 1.00 92.06 229 LEU A O 1
ATOM 1813 N N . CYS A 1 230 ? 10.032 1.969 9.765 1.00 91.88 230 CYS A N 1
ATOM 1814 C CA . CYS A 1 230 ? 10.420 3.348 9.486 1.00 91.88 230 CYS A CA 1
ATOM 1815 C C . CYS A 1 230 ? 11.490 3.915 10.434 1.00 91.88 230 CYS A C 1
ATOM 1817 O O . CYS A 1 230 ? 12.240 4.799 10.002 1.00 91.88 230 CYS A O 1
ATOM 1819 N N . THR A 1 231 ? 11.585 3.426 11.675 1.00 89.00 231 THR A N 1
ATOM 1820 C CA . THR A 1 231 ? 12.602 3.839 12.662 1.00 89.00 231 THR A CA 1
ATOM 1821 C C . THR A 1 231 ? 13.925 3.084 12.518 1.00 89.00 231 THR A C 1
ATOM 1823 O O . THR A 1 231 ? 14.921 3.496 13.103 1.00 89.00 231 THR A O 1
ATOM 1826 N N . GLY A 1 232 ? 13.971 2.035 11.689 1.00 73.25 232 GLY A N 1
ATOM 1827 C CA . GLY A 1 232 ? 15.185 1.265 11.405 1.00 73.25 232 GLY A CA 1
ATOM 1828 C C . GLY A 1 232 ? 15.453 0.122 12.386 1.00 73.25 232 GLY A C 1
ATOM 1829 O O . GLY A 1 232 ? 16.498 -0.508 12.289 1.00 73.25 232 GLY A O 1
ATOM 1830 N N . SER A 1 233 ? 14.522 -0.188 13.295 1.00 62.47 233 SER A N 1
ATOM 1831 C CA . SER A 1 233 ? 14.702 -1.228 14.319 1.00 62.47 233 SER A CA 1
ATOM 1832 C C . SER A 1 233 ? 14.286 -2.635 13.863 1.00 62.47 233 SER A C 1
ATOM 1834 O O . SER A 1 233 ? 13.817 -3.419 14.687 1.00 62.47 233 SER A O 1
ATOM 1836 N N . VAL A 1 234 ? 14.343 -2.960 12.565 1.00 57.16 234 VAL A N 1
ATOM 1837 C CA . VAL A 1 234 ? 13.637 -4.153 12.065 1.00 57.16 234 VAL A CA 1
ATOM 1838 C C . VAL A 1 234 ? 14.475 -5.047 11.194 1.00 57.16 234 VAL A C 1
ATOM 1840 O O . VAL A 1 234 ? 14.559 -4.863 9.980 1.00 57.16 234 VAL A O 1
ATOM 1843 N N . GLU A 1 235 ? 14.973 -6.101 11.823 1.00 55.34 235 GLU A N 1
ATOM 1844 C CA . GLU A 1 235 ? 15.570 -7.215 11.104 1.00 55.34 235 GLU A CA 1
ATOM 1845 C C . GLU A 1 235 ? 14.828 -8.536 11.294 1.00 55.34 235 GLU A C 1
ATOM 1847 O O . GLU A 1 235 ? 14.944 -9.370 10.408 1.00 55.34 235 GLU A O 1
ATOM 1852 N N . ASP A 1 236 ? 13.969 -8.713 12.307 1.00 63.34 236 ASP A N 1
ATOM 1853 C CA . ASP A 1 236 ? 13.379 -10.043 12.545 1.00 63.34 236 ASP A CA 1
ATOM 1854 C C . ASP A 1 236 ? 11.923 -10.177 12.069 1.00 63.34 236 ASP A C 1
ATOM 1856 O O . ASP A 1 236 ? 11.595 -11.063 11.273 1.00 63.34 236 ASP A O 1
ATOM 1860 N N . ILE A 1 237 ? 11.020 -9.277 12.478 1.00 63.56 237 ILE A N 1
ATOM 1861 C CA . ILE A 1 237 ? 9.575 -9.427 12.198 1.00 63.56 237 ILE A CA 1
ATOM 1862 C C . ILE A 1 237 ? 9.238 -9.139 10.725 1.00 63.56 237 ILE A C 1
ATOM 1864 O O . ILE A 1 237 ? 8.514 -9.901 10.074 1.00 63.56 237 ILE A O 1
ATOM 1868 N N . THR A 1 238 ? 9.773 -8.057 10.152 1.00 70.38 238 THR A N 1
ATOM 1869 C CA . THR A 1 238 ? 9.516 -7.742 8.735 1.00 70.38 238 THR A CA 1
ATOM 1870 C C . THR A 1 238 ? 10.280 -8.659 7.805 1.00 70.38 238 THR A C 1
ATOM 1872 O O . THR A 1 238 ? 9.743 -9.032 6.764 1.00 70.38 238 THR A O 1
ATOM 1875 N N . LYS A 1 239 ? 11.505 -9.053 8.165 1.00 75.88 239 LYS A N 1
ATOM 1876 C CA . LYS A 1 239 ? 12.323 -9.947 7.346 1.00 75.88 239 LYS A CA 1
ATOM 1877 C C . LYS A 1 239 ? 11.744 -11.346 7.320 1.00 75.88 239 LYS A C 1
ATOM 1879 O O . LYS A 1 239 ? 11.649 -11.905 6.233 1.00 75.88 239 LYS A O 1
ATOM 1884 N N . SER A 1 240 ? 11.284 -11.886 8.449 1.00 80.44 240 SER A N 1
ATOM 1885 C CA . SER A 1 240 ? 10.591 -13.180 8.465 1.00 80.44 240 SER A CA 1
ATOM 1886 C C . SER A 1 240 ? 9.324 -13.139 7.609 1.00 80.44 240 SER A C 1
ATOM 1888 O O . SER A 1 240 ? 9.140 -14.005 6.755 1.00 80.44 240 SER A O 1
ATOM 1890 N N . THR A 1 241 ? 8.504 -12.090 7.736 1.00 85.69 241 THR A N 1
ATOM 1891 C CA . THR A 1 241 ? 7.303 -11.909 6.902 1.00 85.69 241 THR A CA 1
ATOM 1892 C C . THR A 1 241 ? 7.650 -11.796 5.418 1.00 85.69 241 THR A C 1
ATOM 1894 O O . THR A 1 241 ? 7.063 -12.485 4.593 1.00 85.69 241 THR A O 1
ATOM 1897 N N . TYR A 1 242 ? 8.635 -10.974 5.060 1.00 87.56 242 TYR A N 1
ATOM 1898 C CA . TYR A 1 242 ? 9.081 -10.806 3.678 1.00 87.56 242 TYR A CA 1
ATOM 1899 C C . TYR A 1 242 ? 9.696 -12.089 3.094 1.00 87.56 242 TYR A C 1
ATOM 1901 O O . TYR A 1 242 ? 9.439 -12.414 1.937 1.00 87.56 242 TYR A O 1
ATOM 1909 N N . THR A 1 243 ? 10.449 -12.851 3.891 1.00 88.06 243 THR A N 1
ATOM 1910 C CA . THR A 1 243 ? 11.084 -14.110 3.463 1.00 88.06 243 THR A CA 1
ATOM 1911 C C . THR A 1 243 ? 10.038 -15.153 3.070 1.00 88.06 243 THR A C 1
ATOM 1913 O O . THR A 1 243 ? 10.230 -15.848 2.075 1.00 88.06 243 THR A O 1
ATOM 1916 N N . LYS A 1 244 ? 8.875 -15.189 3.741 1.00 88.75 244 LYS A N 1
ATOM 1917 C CA . LYS A 1 244 ? 7.738 -16.039 3.328 1.00 88.75 244 LYS A CA 1
ATOM 1918 C C . LYS A 1 244 ? 7.302 -15.770 1.885 1.00 88.75 244 LYS A C 1
ATOM 1920 O O . LYS A 1 244 ? 6.918 -16.691 1.178 1.00 88.75 244 LYS A O 1
ATOM 1925 N N . PHE A 1 245 ? 7.391 -14.523 1.423 1.00 92.06 245 PHE A N 1
ATOM 1926 C CA . PHE A 1 245 ? 7.014 -14.142 0.059 1.00 92.06 245 PHE A CA 1
ATOM 1927 C C . PHE A 1 245 ? 8.115 -14.372 -0.985 1.00 92.06 245 PHE A C 1
ATOM 1929 O O . PHE A 1 245 ? 7.879 -14.127 -2.169 1.00 92.06 245 PHE A O 1
ATOM 1936 N N . GLN A 1 246 ? 9.303 -14.838 -0.585 1.00 88.81 246 GLN A N 1
ATOM 1937 C CA . GLN A 1 246 ? 10.311 -15.319 -1.536 1.00 88.81 246 GLN A CA 1
ATOM 1938 C C . GLN A 1 246 ? 9.952 -16.705 -2.086 1.00 88.81 246 GLN A C 1
ATOM 1940 O O . GLN A 1 246 ? 10.318 -17.030 -3.217 1.00 88.81 246 GLN A O 1
ATOM 1945 N N . ASP A 1 247 ? 9.178 -17.485 -1.328 1.00 92.94 247 ASP A N 1
ATOM 1946 C CA . ASP A 1 247 ? 8.572 -18.722 -1.801 1.00 92.94 247 ASP A CA 1
ATOM 1947 C C . ASP A 1 247 ? 7.437 -18.420 -2.798 1.00 92.94 247 ASP A C 1
ATOM 1949 O O . ASP A 1 247 ? 6.431 -17.777 -2.477 1.00 92.94 247 ASP A O 1
ATOM 1953 N N . ARG A 1 248 ? 7.601 -18.872 -4.048 1.00 90.94 248 ARG A N 1
ATOM 1954 C CA . ARG A 1 248 ? 6.643 -18.590 -5.131 1.00 90.94 248 ARG A CA 1
ATOM 1955 C C . ARG A 1 248 ? 5.242 -19.162 -4.874 1.00 90.94 248 ARG A C 1
ATOM 1957 O O . ARG A 1 248 ? 4.284 -18.421 -5.109 1.00 90.94 248 ARG A O 1
ATOM 1964 N N . PRO A 1 249 ? 5.074 -20.424 -4.436 1.00 94.69 249 PRO A N 1
ATOM 1965 C CA . PRO A 1 249 ? 3.775 -20.955 -4.027 1.00 94.69 249 PRO A CA 1
ATOM 1966 C C . PRO A 1 249 ? 3.064 -20.073 -2.995 1.00 94.69 249 PRO A C 1
ATOM 1968 O O . PRO A 1 249 ? 1.896 -19.722 -3.190 1.00 94.69 249 PRO A O 1
ATOM 1971 N N . THR A 1 250 ? 3.777 -19.642 -1.952 1.00 95.12 250 THR A N 1
ATOM 1972 C CA . THR A 1 250 ? 3.242 -18.754 -0.913 1.00 95.12 250 THR A CA 1
ATOM 1973 C C . THR A 1 250 ? 2.822 -17.409 -1.497 1.00 95.12 250 THR A C 1
ATOM 1975 O O . THR A 1 250 ? 1.671 -17.001 -1.336 1.00 95.12 250 THR A O 1
ATOM 1978 N N . LEU A 1 251 ? 3.693 -16.746 -2.263 1.00 95.88 251 LEU A N 1
ATOM 1979 C CA . LEU A 1 251 ? 3.359 -15.478 -2.915 1.00 95.88 251 LEU A CA 1
ATOM 1980 C C . LEU A 1 251 ? 2.114 -15.590 -3.807 1.00 95.88 251 LEU A C 1
ATOM 1982 O O . LEU A 1 251 ? 1.243 -14.724 -3.749 1.00 95.88 251 LEU A O 1
ATOM 1986 N N . ARG A 1 252 ? 1.989 -16.661 -4.599 1.00 95.94 252 ARG A N 1
ATOM 1987 C CA . ARG A 1 252 ? 0.816 -16.898 -5.460 1.00 95.94 252 ARG A CA 1
ATOM 1988 C C . ARG A 1 252 ? -0.464 -17.076 -4.652 1.00 95.94 252 ARG A C 1
ATOM 1990 O O . ARG A 1 252 ? -1.485 -16.487 -5.005 1.00 95.94 252 ARG A O 1
ATOM 1997 N N . LYS A 1 253 ? -0.417 -17.850 -3.561 1.00 96.44 253 LYS A N 1
ATOM 1998 C CA . LYS A 1 253 ? -1.559 -18.037 -2.651 1.00 96.44 253 LYS A CA 1
ATOM 1999 C C . LYS A 1 253 ? -2.050 -16.690 -2.114 1.00 96.44 253 LYS A C 1
ATOM 2001 O O . LYS A 1 253 ? -3.231 -16.376 -2.243 1.00 96.44 253 LYS A O 1
ATOM 2006 N N . TYR A 1 254 ? -1.143 -15.872 -1.582 1.00 97.38 254 TYR A N 1
ATOM 2007 C CA . TYR A 1 254 ? -1.499 -14.561 -1.034 1.00 97.38 254 TYR A CA 1
ATOM 2008 C C . TYR A 1 254 ? -1.933 -13.578 -2.123 1.00 97.38 254 TYR A C 1
ATOM 2010 O O . TYR A 1 254 ? -2.862 -12.810 -1.903 1.00 97.38 254 TYR A O 1
ATOM 2018 N N . ALA A 1 255 ? -1.330 -13.615 -3.313 1.00 97.12 255 ALA A N 1
ATOM 2019 C CA . ALA A 1 255 ? -1.743 -12.767 -4.429 1.00 97.12 255 ALA A CA 1
ATOM 2020 C C . ALA A 1 255 ? -3.179 -13.074 -4.884 1.00 97.12 255 ALA A C 1
ATOM 2022 O O . ALA A 1 255 ? -3.970 -12.149 -5.096 1.00 97.12 255 ALA A O 1
ATOM 2023 N N . LYS A 1 256 ? -3.548 -14.359 -4.991 1.00 96.88 256 LYS A N 1
ATOM 2024 C CA . LYS A 1 256 ? -4.921 -14.785 -5.317 1.00 96.88 256 LYS A CA 1
ATOM 2025 C C . LYS A 1 256 ? -5.914 -14.272 -4.281 1.00 96.88 256 LYS A C 1
ATOM 2027 O O . LYS A 1 256 ? -6.937 -13.692 -4.635 1.00 96.88 256 LYS A O 1
ATOM 2032 N N . GLU A 1 257 ? -5.576 -14.429 -3.010 1.00 97.25 257 GLU A N 1
ATOM 2033 C CA . GLU A 1 257 ? -6.467 -14.052 -1.923 1.00 97.25 257 GLU A CA 1
ATOM 2034 C C . GLU A 1 257 ? -6.599 -12.531 -1.768 1.00 97.25 257 GLU A C 1
ATOM 2036 O O . GLU A 1 257 ? -7.703 -11.994 -1.708 1.00 97.25 257 GLU A O 1
ATOM 2041 N N . ALA A 1 258 ? -5.490 -11.798 -1.826 1.00 96.50 258 ALA A N 1
ATOM 2042 C CA . ALA A 1 258 ? -5.488 -10.344 -1.736 1.00 96.50 258 ALA A CA 1
ATOM 2043 C C . ALA A 1 258 ? -6.226 -9.677 -2.911 1.00 96.50 258 ALA A C 1
ATOM 2045 O O . ALA A 1 258 ? -6.964 -8.708 -2.723 1.00 96.50 258 ALA A O 1
ATOM 2046 N N . THR A 1 259 ? -6.083 -10.211 -4.130 1.00 95.31 259 THR A N 1
ATOM 2047 C CA . THR A 1 259 ? -6.844 -9.711 -5.287 1.00 95.31 259 THR A CA 1
ATOM 2048 C C . THR A 1 259 ? -8.338 -10.001 -5.156 1.00 95.31 259 THR A C 1
ATOM 2050 O O . THR A 1 259 ? -9.139 -9.114 -5.454 1.00 95.31 259 THR A O 1
ATOM 2053 N N . ARG A 1 260 ? -8.730 -11.176 -4.638 1.00 95.69 260 ARG A N 1
ATOM 2054 C CA . ARG A 1 260 ? -10.129 -11.501 -4.312 1.00 95.69 260 ARG A CA 1
ATOM 2055 C C . ARG A 1 260 ? -10.716 -10.505 -3.307 1.00 95.69 260 ARG A C 1
ATOM 2057 O O . ARG A 1 260 ? -11.783 -9.944 -3.563 1.00 95.69 260 ARG A O 1
ATOM 2064 N N . LEU A 1 261 ? -10.007 -10.240 -2.205 1.00 95.12 261 LEU A N 1
ATOM 2065 C CA . LEU A 1 261 ? -10.419 -9.269 -1.183 1.00 95.12 261 LEU A CA 1
ATOM 2066 C C . LEU A 1 261 ? -10.616 -7.872 -1.788 1.00 95.12 261 LEU A C 1
ATOM 2068 O O . LEU A 1 261 ? -11.686 -7.284 -1.636 1.00 95.12 261 LEU A O 1
ATOM 2072 N N . TYR A 1 262 ? -9.638 -7.377 -2.553 1.00 94.19 262 TYR A N 1
ATOM 2073 C CA . TYR A 1 262 ? -9.729 -6.078 -3.227 1.00 94.19 262 TYR A CA 1
ATOM 2074 C C . TYR A 1 262 ? -10.914 -5.992 -4.205 1.00 94.19 262 TYR A C 1
ATOM 2076 O O . TYR A 1 262 ? -11.609 -4.974 -4.289 1.00 94.19 262 TYR A O 1
ATOM 2084 N N . GLN A 1 263 ? -11.182 -7.054 -4.966 1.00 92.19 263 GLN A N 1
ATOM 2085 C CA . GLN A 1 263 ? -12.291 -7.086 -5.921 1.00 92.19 263 GLN A CA 1
ATOM 2086 C C . GLN A 1 263 ? -13.663 -7.036 -5.252 1.00 92.19 263 GLN A C 1
ATOM 2088 O O . GLN A 1 263 ? -14.562 -6.373 -5.771 1.00 92.19 263 GLN A O 1
ATOM 2093 N N . ASN A 1 264 ? -13.830 -7.714 -4.116 1.00 90.81 264 ASN A N 1
ATOM 2094 C CA . ASN A 1 264 ? -15.103 -7.744 -3.393 1.00 90.81 264 ASN A CA 1
ATOM 2095 C C . ASN A 1 264 ? -15.551 -6.349 -2.947 1.00 90.81 264 ASN A C 1
ATOM 2097 O O . ASN A 1 264 ? -16.748 -6.084 -2.843 1.00 90.81 264 ASN A O 1
ATOM 2101 N N . VAL A 1 265 ? -14.589 -5.455 -2.723 1.00 87.19 265 VAL A N 1
ATOM 2102 C CA . VAL A 1 265 ? -14.821 -4.131 -2.145 1.00 87.19 265 VAL A CA 1
ATOM 2103 C C . VAL A 1 265 ? -14.806 -3.051 -3.221 1.00 87.19 265 VAL A C 1
ATOM 2105 O O . VAL A 1 265 ? -15.671 -2.182 -3.238 1.00 87.19 265 VAL A O 1
ATOM 2108 N N . SER A 1 266 ? -13.905 -3.153 -4.202 1.00 79.00 266 SER A N 1
ATOM 2109 C CA . SER A 1 266 ? -13.812 -2.193 -5.310 1.00 79.00 266 SER A CA 1
ATOM 2110 C C . SER A 1 266 ? -14.995 -2.273 -6.279 1.00 79.00 266 SER A C 1
ATOM 2112 O O . SER A 1 266 ? -15.385 -1.253 -6.841 1.00 79.00 266 SER A O 1
ATOM 2114 N N . LYS A 1 267 ? -15.617 -3.450 -6.451 1.00 64.38 267 LYS A N 1
ATOM 2115 C CA . LYS A 1 267 ? -16.839 -3.601 -7.265 1.00 64.38 267 LYS A CA 1
ATOM 2116 C C . LYS A 1 267 ? -18.061 -2.916 -6.646 1.00 64.38 267 LYS A C 1
ATOM 2118 O O . LYS A 1 267 ? -18.953 -2.530 -7.388 1.00 64.38 267 LYS A O 1
ATOM 2123 N N . ARG A 1 268 ? -18.094 -2.755 -5.319 1.00 51.59 268 ARG A N 1
ATOM 2124 C CA . ARG A 1 268 ? -19.183 -2.089 -4.579 1.00 51.59 268 ARG A CA 1
ATOM 2125 C C . ARG A 1 268 ? -19.078 -0.558 -4.596 1.00 51.59 268 ARG A C 1
ATOM 2127 O O . ARG A 1 268 ? -19.958 0.107 -4.069 1.00 51.59 268 ARG A O 1
ATOM 2134 N N . ILE A 1 269 ? -17.991 -0.016 -5.153 1.00 45.94 269 ILE A N 1
ATOM 2135 C CA . ILE A 1 269 ? -17.657 1.421 -5.169 1.00 45.94 269 ILE A CA 1
ATOM 2136 C C . ILE A 1 269 ? -17.726 1.982 -6.613 1.00 45.94 269 ILE A C 1
ATOM 2138 O O . ILE A 1 269 ? -17.173 3.037 -6.910 1.00 45.94 269 ILE A O 1
ATOM 2142 N N . LYS A 1 270 ? -18.402 1.271 -7.527 1.00 32.91 270 LYS A N 1
ATOM 2143 C CA . LYS A 1 270 ? -18.750 1.778 -8.861 1.00 32.91 270 LYS A CA 1
ATOM 2144 C C . LYS A 1 270 ? -20.117 2.436 -8.862 1.00 32.91 270 LYS A C 1
ATOM 2146 O O . LYS A 1 270 ? -21.027 1.842 -8.248 1.00 32.91 270 LYS A O 1
#

Foldseek 3Di:
DDPPPPFDWDWDDWFQFDAADLDLVLNLVLLCQLQLFLVSLCLLQFQAAAPDWAFLVSSQVRLVVLVAPDGDDSVVSVCSVVVRCRNSRQKIKIWTGTPPDPDTTITMHTDPCSVQQVNLLSLLQLVLCQVVVATSCLQQNHQDDPDPDRRNVLSVVVLVVQVVVPQDLVCSCVVVVDDSVSVVVSLVSCVVRVQWDWADDPDPDRIDIHGDPVVVCCCVRRVVVSSCSSVVVDDPPSVVSSVLCVPSVSVSVSSNSSVVNNCVPVVVVD

Secondary structure (DSSP, 8-state):
--------EEEEEEE--SPPPSSHHHHHHHHHHHHSSHHHHHIIIII--SSS-EEHHHHHHHHHTT--S----HHHHHHHIIIIITTTTSEEEEEEEETT--SEEEEEEE-HHIIIIIHHHHHHHHHHHHHTT--HHHHH--S--SSS--HHHHHHHHHHHHHTT---HHHHHHHHT--HHHHHHHHHHHHHTTSEEEEPPSSSPPPEEEE-HHHHHHIIIIIHHHHHHHHT--SSHHHHHHHHTTSHHHHHHHHHHHHHHHHHHHGGG-

Mean predicted aligned error: 6.5 Å

Solvent-accessible surface area (backbone atoms only — not comparable to full-atom values): 14464 Å² total; per-residue (Å²): 135,84,80,77,75,86,78,63,55,51,79,76,43,84,38,74,46,36,83,58,63,82,54,36,67,58,33,40,52,31,48,47,58,33,40,35,33,52,70,45,15,48,40,46,55,70,35,46,36,65,87,50,76,33,34,36,67,52,32,46,50,42,50,57,75,41,72,43,99,70,82,78,53,45,66,55,56,42,45,45,43,65,74,22,25,12,67,37,16,27,18,29,40,36,28,32,35,37,77,97,52,93,59,71,47,58,26,35,22,29,25,76,52,14,54,69,48,42,25,36,48,21,33,50,52,51,49,46,26,53,79,63,75,43,39,48,39,53,59,24,42,63,71,83,47,97,52,99,58,42,40,38,60,52,40,50,53,54,50,54,43,40,75,73,65,58,68,51,70,67,58,50,29,68,74,64,76,44,59,71,67,61,54,50,55,44,49,53,39,30,35,73,55,50,31,27,47,73,45,86,48,80,88,88,48,80,58,52,65,45,74,29,75,62,28,48,48,44,45,59,72,42,47,46,57,45,48,37,56,38,69,67,78,58,70,60,71,50,45,54,52,35,54,53,53,71,41,62,71,51,36,28,54,51,47,37,48,34,50,51,44,44,49,69,54,57,65,73,71,110